Protein 5OPF (pdb70)

Secondary structure (DSSP, 8-state):
-EEEEETBPHHHHHHHHHGGGTT-TTHHHH-HHHHHHHHH-THHHHTTT--EEE--TT-HHHHS-TT-TTTTTTHHHHTTGGGG--S-PPPEE--SEEEEEEEESS---EEEEEEEEEPTT--TTTS---GGGEEEEEEE--B-GGGSEEETTEEEEEEEEE-TT--SEEEEEEEEEESSSSEEEEEEEEEE--

CATH classification: 2.70.50.50

Radius of gyration: 15.49 Å; Cα contacts (8 Å, |Δi|>4): 445; chains: 1; bounding box: 42×34×37 Å

B-factor: mean 11.51, std 6.38, range [4.63, 43.18]

Foldseek 3Di:
DWAFPVLHFLLQVLCVPCVVPVPPPCCCPPFVLSVVLCVVAVCVNVVVVAQKDADCVPVQPVQAAFLRQASSNCPPVNRNVSSSDAADGDAAEDAQWGKTKIWDLPQQWFQKKWKWKFDPPDDSNPDGGGPVRIDTFWMDHGGGSVRFDDDVRTGMDIIIGGHPPDAFKIKMWMWTQGRNHRMIHITIRIYGND

Solvent-accessible surface area: 8356 Å² total; per-residue (Å²): 65,0,0,0,23,82,2,16,1,18,1,26,14,0,81,105,102,21,13,89,60,60,133,52,107,37,0,44,119,106,0,61,24,0,62,48,0,6,117,71,41,49,60,1,0,105,53,18,31,5,2,34,66,98,55,15,87,40,91,9,116,55,30,0,68,65,21,23,1,4,0,0,12,128,9,69,128,18,72,0,59,13,2,30,50,64,10,54,4,90,44,57,120,23,95,49,102,17,142,0,58,0,30,0,72,47,56,32,2,0,55,35,0,62,0,35,0,0,92,103,71,28,64,3,82,90,39,55,14,106,31,80,27,15,74,81,21,11,95,30,42,104,19,70,25,96,124,14,85,217,60,129,116,14,20,5,29,70,0,84,6,70,0,81,62,14,82,24,62,1,0,0,0,0,1,0,12,0,50,85,92,52,6,0,0,0,1,3,0,5,0,47,15,90

Structure (mmCIF, N/CA/C/O backbone):
data_5OPF
#
_entry.id   5OPF
#
_cell.length_a   43.859
_cell.length_b   55.088
_cell.length_c   75.106
_cell.angle_alpha   90.00
_cell.angle_beta   90.00
_cell.angle_gamma   90.00
#
_symmetry.space_group_name_H-M   'P 21 21 21'
#
loop_
_entity.id
_entity.type
_entity.pdbx_description
1 polymer 'Chitin-binding domain 3 protein'
2 non-polymer 'COPPER (II) ION'
3 water water
#
loop_
_atom_site.group_PDB
_atom_site.id
_atom_site.type_symbol
_atom_site.label_atom_id
_atom_site.label_alt_id
_atom_site.label_comp_id
_atom_site.label_asym_id
_atom_site.label_entity_id
_atom_site.label_seq_id
_atom_site.pdbx_PDB_ins_code
_atom_site.Cartn_x
_atom_site.Cartn_y
_atom_site.Cartn_z
_atom_site.occupancy
_atom_site.B_iso_or_equiv
_atom_site.auth_seq_id
_atom_site.auth_comp_id
_atom_site.auth_asym_id
_atom_site.auth_atom_id
_atom_site.pdbx_PDB_model_num
ATOM 1 N N . HIS A 1 1 ? 11.310 28.157 4.686 1.00 8.43 37 HIS A N 1
ATOM 2 C CA . HIS A 1 1 ? 12.569 28.048 5.423 1.00 6.97 37 HIS A CA 1
ATOM 3 C C . HIS A 1 1 ? 12.587 29.028 6.576 1.00 7.26 37 HIS A C 1
ATOM 4 O O . HIS A 1 1 ? 12.457 30.235 6.370 1.00 9.88 37 HIS A O 1
ATOM 19 N N . GLY A 1 2 ? 12.721 28.518 7.789 1.00 6.85 38 GLY A N 1
ATOM 20 C CA . GLY A 1 2 ? 12.680 29.361 8.965 1.00 7.50 38 GLY A CA 1
ATOM 21 C C . GLY A 1 2 ? 12.692 28.507 10.215 1.00 6.10 38 GLY A C 1
ATOM 22 O O . GLY A 1 2 ? 12.959 27.300 10.157 1.00 7.20 38 GLY A O 1
ATOM 26 N N . SER A 1 3 ? 12.412 29.144 11.349 1.00 6.17 39 SER A N 1
ATOM 27 C CA . SER A 1 3 ? 12.464 28.428 12.615 1.00 6.84 39 SER A CA 1
ATOM 28 C C . SER A 1 3 ? 11.756 29.248 13.679 1.00 5.56 39 SER A C 1
ATOM 29 O O . SER A 1 3 ? 11.386 30.406 13.468 1.00 6.24 39 SER A O 1
ATOM 36 N N . VAL A 1 4 ? 11.596 28.630 14.850 1.00 5.63 40 VAL A N 1
ATOM 37 C CA . VAL A 1 4 ? 11.264 29.387 16.055 1.00 5.37 40 VAL A CA 1
ATOM 38 C C . VAL A 1 4 ? 12.524 30.105 16.511 1.00 5.49 40 VAL A C 1
ATOM 39 O O . VAL A 1 4 ? 13.556 29.473 16.769 1.00 6.68 40 VAL A O 1
ATOM 52 N N . VAL A 1 5 ? 12.446 31.434 16.589 1.00 5.69 41 VAL A N 1
ATOM 53 C CA . VAL A 1 5 ? 13.600 32.250 16.964 1.00 5.88 41 VAL A CA 1
ATOM 54 C C . VAL A 1 5 ? 13.508 32.777 18.392 1.00 6.05 41 VAL A C 1
ATOM 55 O O . VAL A 1 5 ? 14.522 33.247 18.935 1.00 7.21 41 VAL A O 1
ATOM 68 N N . ASP A 1 6 ? 12.343 32.699 19.024 1.00 5.84 42 ASP A N 1
ATOM 69 C CA . ASP A 1 6 ? 12.176 33.146 20.406 1.00 6.05 42 ASP A CA 1
ATOM 70 C C . ASP A 1 6 ? 10.949 32.410 20.936 1.00 6.28 42 ASP A C 1
ATOM 71 O O . ASP A 1 6 ? 9.828 32.715 20.518 1.00 7.78 42 ASP A O 1
ATOM 80 N N . PRO A 1 7 ? 11.122 31.412 21.819 1.00 5.66 43 PRO A N 1
ATOM 81 C CA . PRO A 1 7 ? 12.367 30.924 22.417 1.00 5.61 43 PRO A CA 1
ATOM 82 C C . PRO A 1 7 ? 13.139 30.119 21.379 1.00 5.46 43 PRO A C 1
ATOM 83 O O . PRO A 1 7 ? 12.583 29.190 20.781 1.00 5.78 43 PRO A O 1
ATOM 94 N N . ALA A 1 8 ? 14.396 30.490 21.137 1.00 5.55 44 ALA A N 1
ATOM 95 C CA . ALA A 1 8 ? 15.170 29.904 20.047 1.00 5.50 44 ALA A CA 1
ATOM 96 C C . ALA A 1 8 ? 15.130 28.379 20.085 1.00 5.31 44 ALA A C 1
ATOM 97 O O . ALA A 1 8 ? 15.323 27.754 21.138 1.00 5.26 44 ALA A O 1
ATOM 104 N N . SER A 1 9 ? 14.940 27.775 18.911 1.00 5.25 45 SER A N 1
ATOM 105 C CA . SER A 1 9 ? 15.016 26.326 18.770 1.00 5.24 45 SER A CA 1
ATOM 106 C C . SER A 1 9 ? 16.451 25.842 19.010 1.00 5.20 45 SER A C 1
ATOM 107 O O . SER A 1 9 ? 17.403 26.632 19.054 1.00 5.52 45 SER A O 1
ATOM 114 N N . ARG A 1 10 ? 16.625 24.526 19.160 1.00 5.17 46 ARG A N 1
ATOM 115 C CA . ARG A 1 10 ? 17.960 24.008 19.476 1.00 5.24 46 ARG A CA 1
ATOM 116 C C . ARG A 1 10 ? 18.978 24.402 18.408 1.00 5.87 46 ARG A C 1
ATOM 117 O O . ARG A 1 10 ? 20.087 24.852 18.730 1.00 6.21 46 ARG A O 1
ATOM 138 N N . SER A 1 11 ? 18.626 24.221 17.132 1.00 6.13 47 SER A N 1
ATOM 139 C CA A SER A 1 11 ? 19.575 24.572 16.086 0.47 6.19 47 SER A CA 1
ATOM 140 C CA B SER A 1 11 ? 19.525 24.576 16.038 0.40 6.08 47 SER A CA 1
ATOM 141 C CA C SER A 1 11 ? 19.517 24.582 16.029 0.13 6.66 47 SER A CA 1
ATOM 142 C C . SER A 1 11 ? 19.764 26.082 15.993 1.00 6.24 47 SER A C 1
ATOM 143 O O . SER A 1 11 ? 20.900 26.541 15.833 1.00 6.30 47 SER A O 1
ATOM 161 N N . TYR A 1 12 ? 18.689 26.869 16.099 1.00 5.66 48 TYR A N 1
ATOM 162 C CA . TYR A 1 12 ? 18.835 28.319 16.007 1.00 5.83 48 TYR A CA 1
ATOM 163 C C . TYR A 1 12 ? 19.662 28.864 17.163 1.00 5.89 48 TYR A C 1
ATOM 164 O O . TYR A 1 12 ? 20.495 29.763 16.972 1.00 6.32 48 TYR A O 1
ATOM 181 N N . SER A 1 13 ? 19.451 28.323 18.365 1.00 5.71 49 SER A N 1
ATOM 182 C CA . SER A 1 13 ? 20.197 28.746 19.546 1.00 5.78 49 SER A CA 1
ATOM 183 C C . SER A 1 13 ? 21.683 28.432 19.400 1.00 5.93 49 SER A C 1
ATOM 184 O O . SER A 1 13 ? 22.534 29.282 19.677 1.00 6.14 49 SER A O 1
ATOM 191 N N . CYS A 1 14 ? 22.024 27.211 18.974 1.00 5.86 50 CYS A N 1
ATOM 192 C CA . CYS A 1 14 ? 23.437 26.878 18.784 1.00 6.04 50 CYS A CA 1
ATOM 193 C C . CYS A 1 14 ? 24.060 27.735 17.684 1.00 6.33 50 CYS A C 1
ATOM 194 O O . CYS A 1 14 ? 25.231 28.122 17.784 1.00 7.02 50 CYS A O 1
ATOM 201 N N . TRP A 1 15 ? 23.292 28.048 16.632 1.00 6.36 51 TRP A N 1
ATOM 202 C CA . TRP A 1 15 ? 23.795 28.892 15.550 1.00 6.69 51 TRP A CA 1
ATOM 203 C C . TRP A 1 15 ? 23.983 30.330 16.013 1.00 6.88 51 TRP A C 1
ATOM 204 O O . TRP A 1 15 ? 25.030 30.944 15.775 1.00 7.22 51 TRP A O 1
ATOM 225 N N . GLN A 1 16 ? 22.976 30.891 16.675 1.00 6.81 52 GLN A N 1
ATOM 226 C CA . GLN A 1 16 ? 23.059 32.277 17.112 1.00 7.21 52 GLN A CA 1
ATOM 227 C C . GLN A 1 16 ? 24.201 32.466 18.102 1.00 7.45 52 GLN A C 1
ATOM 228 O O . GLN A 1 16 ? 24.977 33.426 18.007 1.00 7.75 52 GLN A O 1
ATOM 242 N N . ARG A 1 17 ? 24.314 31.562 19.080 1.00 6.85 53 ARG A N 1
ATOM 243 C CA . ARG A 1 17 ? 25.262 31.797 20.161 1.00 6.98 53 ARG A CA 1
ATOM 244 C C . ARG A 1 17 ? 26.689 31.411 19.803 1.00 7.19 53 ARG A C 1
ATOM 245 O O . ARG A 1 17 ? 27.624 32.027 20.317 1.00 7.46 53 ARG A O 1
ATOM 266 N N . TRP A 1 18 ? 26.886 30.420 18.938 1.00 7.11 54 TRP A N 1
ATOM 267 C CA . TRP A 1 18 ? 28.219 29.918 18.625 1.00 7.33 54 TRP A CA 1
ATOM 268 C C . TRP A 1 18 ? 28.620 30.034 17.161 1.00 7.62 54 TRP A C 1
ATOM 269 O O . TRP A 1 18 ? 29.777 29.736 16.841 1.00 7.89 54 TRP A O 1
ATOM 290 N N . GLY A 1 19 ? 27.729 30.454 16.259 1.00 7.63 55 GLY A N 1
ATOM 291 C CA . GLY A 1 19 ? 28.089 30.469 14.850 1.00 8.34 55 GLY A CA 1
ATOM 292 C C . GLY A 1 19 ? 29.329 31.296 14.563 1.00 9.88 55 GLY A C 1
ATOM 293 O O . GLY A 1 19 ? 30.154 30.921 13.722 1.00 12.23 55 GLY A O 1
ATOM 297 N N . GLY A 1 20 ? 29.479 32.432 15.249 1.00 8.71 56 GLY A N 1
ATOM 298 C CA . GLY A 1 20 ? 30.645 33.278 15.064 1.00 9.60 56 GLY A CA 1
ATOM 299 C C . GLY A 1 20 ? 31.928 32.705 15.631 1.00 10.73 56 GLY A C 1
ATOM 300 O O . GLY A 1 20 ? 33.016 33.170 15.261 1.00 11.49 56 GLY A O 1
ATOM 304 N N . ASP A 1 21 ? 31.827 31.729 16.530 1.00 10.57 57 ASP A N 1
ATOM 305 C CA . ASP A 1 21 ? 32.985 31.108 17.180 1.00 10.07 57 ASP A CA 1
ATOM 306 C C . ASP A 1 21 ? 32.779 29.597 17.311 1.00 8.69 57 ASP A C 1
ATOM 307 O O . ASP A 1 21 ? 33.012 29.001 18.364 1.00 9.80 57 ASP A O 1
ATOM 316 N N . PHE A 1 22 ? 32.413 28.948 16.195 1.00 9.69 58 PHE A N 1
ATOM 317 C CA . PHE A 1 22 ? 31.894 27.584 16.251 1.00 9.14 58 PHE A CA 1
ATOM 318 C C . PHE A 1 22 ? 32.957 26.527 16.494 1.00 11.26 58 PHE A C 1
ATOM 319 O O . PHE A 1 22 ? 32.591 25.372 16.743 1.00 12.93 58 PHE A O 1
ATOM 336 N N . GLN A 1 23 ? 34.235 26.883 16.424 1.00 11.69 59 GLN A N 1
ATOM 337 C CA . GLN A 1 23 ? 35.314 25.958 16.732 1.00 13.37 59 GLN A CA 1
ATOM 338 C C . GLN A 1 23 ? 35.999 26.290 18.056 1.00 11.06 59 GLN A C 1
ATOM 339 O O . GLN A 1 23 ? 37.079 25.764 18.346 1.00 13.65 59 GLN A O 1
ATOM 353 N N . ASN A 1 24 ? 35.367 27.122 18.883 1.00 11.69 60 ASN A N 1
ATOM 354 C CA . ASN A 1 24 ? 35.939 27.497 20.178 1.00 10.63 60 ASN A CA 1
ATOM 355 C C . ASN A 1 24 ? 36.003 26.278 21.091 1.00 10.48 60 ASN A C 1
ATOM 356 O O . ASN A 1 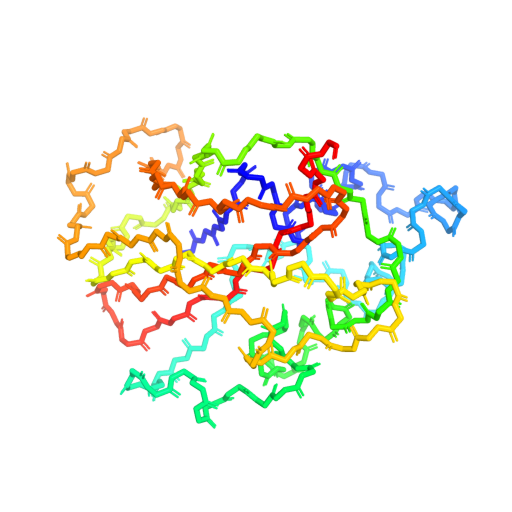24 ? 34.951 25.727 21.441 1.00 11.06 60 ASN A O 1
ATOM 367 N N . PRO A 1 25 ? 37.188 25.824 21.505 1.00 11.23 61 PRO A N 1
ATOM 368 C CA . PRO A 1 25 ? 37.249 24.627 22.358 1.00 12.45 61 PRO A CA 1
ATOM 369 C C . PRO A 1 25 ? 36.544 24.794 23.690 1.00 12.33 61 PRO A C 1
ATOM 370 O O . PRO A 1 25 ? 36.143 23.791 24.293 1.00 14.65 61 PRO A O 1
ATOM 381 N N . ALA A 1 26 ? 36.378 26.031 24.163 1.00 11.15 62 ALA A N 1
ATOM 382 C CA . ALA A 1 26 ? 35.645 26.278 25.402 1.00 13.14 62 ALA A CA 1
ATOM 383 C C . ALA A 1 26 ? 34.218 25.750 25.346 1.00 11.20 62 ALA A C 1
ATOM 384 O O . ALA A 1 26 ? 33.620 25.479 26.397 1.00 11.61 62 ALA A O 1
ATOM 391 N N . MET A 1 27 ? 33.654 25.600 24.143 1.00 9.43 63 MET A N 1
ATOM 392 C CA . MET A 1 27 ? 32.279 25.139 24.018 1.00 8.63 63 MET A CA 1
ATOM 393 C C . MET A 1 27 ? 32.089 23.770 24.656 1.00 8.70 63 MET A C 1
ATOM 394 O O . MET A 1 27 ? 31.001 23.468 25.156 1.00 8.25 63 MET A O 1
ATOM 408 N N . ALA A 1 28 ? 33.116 22.920 24.627 1.00 9.82 64 ALA A N 1
ATOM 409 C CA . ALA A 1 28 ? 32.965 21.568 25.154 1.00 9.96 64 ALA A CA 1
ATOM 410 C C . ALA A 1 28 ? 32.548 21.584 26.616 1.00 10.67 64 ALA A C 1
ATOM 411 O O . ALA A 1 28 ? 31.804 20.702 27.058 1.00 13.46 64 ALA A O 1
ATOM 418 N N . THR A 1 29 ? 33.023 22.564 27.387 1.00 10.46 65 THR A N 1
ATOM 419 C CA A THR A 1 29 ? 32.688 22.744 28.797 0.44 11.63 65 THR A CA 1
ATOM 420 C CA B THR A 1 29 ? 32.596 22.659 28.774 0.56 11.31 65 THR A CA 1
ATOM 421 C C . THR A 1 29 ? 31.486 23.668 28.994 1.00 10.99 65 THR A C 1
ATOM 422 O O . THR A 1 29 ? 30.623 23.412 29.836 1.00 11.95 65 THR A O 1
ATOM 441 N N . GLN A 1 30 ? 31.450 24.774 28.249 1.00 8.88 66 GLN A N 1
ATOM 442 C CA . GLN A 1 30 ? 30.433 25.792 28.469 1.00 9.20 66 GLN A CA 1
ATOM 443 C C . GLN A 1 30 ? 29.067 25.384 27.927 1.00 9.04 66 GLN A C 1
ATOM 444 O O . GLN A 1 30 ? 28.041 25.801 28.478 1.00 10.28 66 GLN A O 1
ATOM 458 N N . ASP A 1 31 ? 29.015 24.576 26.867 1.00 7.99 67 ASP A N 1
ATOM 459 C CA . ASP A 1 31 ? 27.748 24.212 26.227 1.00 7.09 67 ASP A CA 1
ATOM 460 C C . ASP A 1 31 ? 27.935 22.853 25.568 1.00 7.17 67 ASP A C 1
ATOM 461 O O . ASP A 1 31 ? 28.060 22.742 24.346 1.00 7.10 67 ASP A O 1
ATOM 470 N N . PRO A 1 32 ? 27.995 21.785 26.377 1.00 7.41 68 PRO A N 1
ATOM 471 C CA A PRO A 1 32 ? 28.267 20.448 25.822 0.55 7.73 68 PRO A CA 1
ATOM 472 C CA B PRO A 1 32 ? 28.276 20.454 25.812 0.45 7.84 68 PRO A CA 1
ATOM 473 C C . PRO A 1 32 ? 27.272 20.005 24.767 1.00 7.27 68 PRO A C 1
ATOM 474 O O . PRO A 1 32 ? 27.650 19.273 23.843 1.00 8.09 68 PRO A O 1
ATOM 495 N N . MET A 1 33 ? 26.007 20.411 24.877 1.00 6.99 69 MET A N 1
ATOM 496 C CA . MET A 1 33 ? 25.034 19.993 23.874 1.00 7.10 69 MET A CA 1
ATOM 497 C C . MET A 1 33 ? 25.283 20.669 22.531 1.00 6.46 69 MET A C 1
ATOM 498 O O . MET A 1 33 ? 25.189 20.017 21.486 1.00 6.93 69 MET A O 1
ATOM 512 N N . CYS A 1 34 ? 25.589 21.969 22.515 1.00 6.28 70 CYS A N 1
ATOM 513 C CA . CYS A 1 34 ? 25.963 22.572 21.234 1.00 6.51 70 CYS A CA 1
ATOM 514 C C . CYS A 1 34 ? 27.286 22.007 20.713 1.00 6.76 70 CYS A C 1
ATOM 515 O O . CYS A 1 34 ? 27.454 21.841 19.498 1.00 7.43 70 CYS A O 1
ATOM 522 N N . TRP A 1 35 ? 28.232 21.696 21.602 1.00 7.18 71 TRP A N 1
ATOM 523 C CA . TRP A 1 35 ? 29.496 21.119 21.151 1.00 8.15 71 TRP A CA 1
ATOM 524 C C . TRP A 1 35 ? 29.278 19.792 20.431 1.00 7.93 71 TRP A C 1
ATOM 525 O O . TRP A 1 35 ? 29.795 19.585 19.327 1.00 8.52 71 TRP A O 1
ATOM 546 N N . GLN A 1 36 ? 28.514 18.869 21.033 1.00 7.73 72 GLN A N 1
ATOM 547 C CA . GLN A 1 36 ? 28.315 17.587 20.362 1.00 8.81 72 GLN A CA 1
ATOM 548 C C . GLN A 1 36 ? 27.558 17.764 19.051 1.00 7.64 72 GLN A C 1
ATOM 549 O O . GLN A 1 36 ? 27.790 17.021 18.088 1.00 9.39 72 GLN A O 1
ATOM 563 N N . ALA A 1 37 ? 26.680 18.760 18.976 1.00 7.08 73 ALA A N 1
ATOM 564 C CA . ALA A 1 37 ? 25.968 19.020 17.731 1.00 7.68 73 ALA A CA 1
ATOM 565 C C . ALA A 1 37 ? 26.912 19.562 16.661 1.00 7.41 73 ALA A C 1
ATOM 566 O O . ALA A 1 37 ? 26.937 19.060 15.535 1.00 8.50 73 ALA A O 1
ATOM 573 N N . TRP A 1 38 ? 27.700 20.591 16.988 1.00 8.00 74 TRP A N 1
ATOM 574 C CA . TRP A 1 38 ? 28.623 21.153 16.005 1.00 8.79 74 TRP A CA 1
ATOM 575 C C . TRP A 1 38 ? 29.636 20.117 15.547 1.00 10.22 74 TRP A C 1
ATOM 576 O O . TRP A 1 38 ? 30.022 20.089 14.369 1.00 11.65 74 TRP A O 1
ATOM 597 N N . GLN A 1 39 ? 30.091 19.261 16.461 1.00 10.09 75 GLN A N 1
ATOM 598 C CA . GLN A 1 39 ? 31.073 18.246 16.089 1.00 11.38 75 GLN A CA 1
ATOM 599 C C . GLN A 1 39 ? 30.465 17.183 15.177 1.00 11.49 75 GLN A C 1
ATOM 600 O O . GLN A 1 39 ? 31.140 16.681 14.269 1.00 14.57 75 GLN A O 1
ATOM 614 N N . ALA A 1 40 ? 29.195 1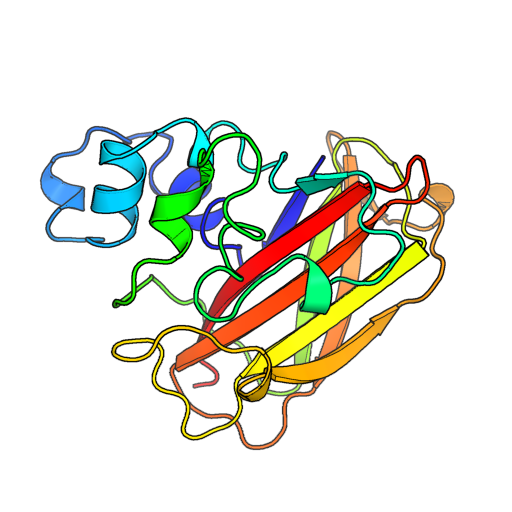6.833 15.389 1.00 10.93 76 ALA A N 1
ATOM 615 C CA . ALA A 1 40 ? 28.570 15.759 14.616 1.00 11.17 76 ALA A CA 1
ATOM 616 C C . ALA A 1 40 ? 28.233 16.207 13.198 1.00 10.14 76 ALA A C 1
ATOM 617 O O . ALA A 1 40 ? 28.472 15.470 12.233 1.00 12.32 76 ALA A O 1
ATOM 624 N N . ASP A 1 41 ? 27.655 17.397 13.052 1.00 10.13 77 ASP A N 1
ATOM 625 C CA . ASP A 1 41 ? 27.310 17.891 11.727 1.00 10.03 77 ASP A CA 1
ATOM 626 C C . ASP A 1 41 ? 27.037 19.388 11.816 1.00 8.77 77 ASP A C 1
ATOM 627 O O . ASP A 1 41 ? 25.944 19.807 12.240 1.00 8.78 77 ASP A O 1
ATOM 636 N N . PRO A 1 42 ? 28.007 20.228 11.441 1.00 9.22 78 PRO A N 1
ATOM 637 C CA A PRO A 1 42 ? 27.787 21.679 11.525 0.52 8.37 78 PRO A CA 1
ATOM 638 C CA B PRO A 1 42 ? 27.787 21.678 11.525 0.48 8.41 78 PRO A CA 1
ATOM 639 C C . PRO A 1 42 ? 26.611 22.160 10.699 1.00 8.22 78 PRO A C 1
ATOM 640 O O . PRO A 1 42 ? 26.046 23.215 11.010 1.00 8.31 78 PRO A O 1
ATOM 660 N N . ASN A 1 43 ? 26.214 21.424 9.660 1.00 9.12 79 ASN A N 1
ATOM 661 C CA . ASN A 1 43 ? 25.102 21.875 8.833 1.00 9.17 79 ASN A CA 1
ATOM 662 C C . ASN A 1 43 ? 23.769 21.867 9.563 1.00 9.32 79 ASN A C 1
ATOM 663 O O . ASN A 1 43 ? 22.828 22.527 9.100 1.00 9.74 79 ASN A O 1
ATOM 674 N N . ALA A 1 44 ? 23.648 21.163 10.694 1.00 8.71 80 ALA A N 1
ATOM 675 C CA . ALA A 1 44 ? 22.429 21.278 11.491 1.00 8.23 80 ALA A CA 1
ATOM 676 C C . ALA A 1 44 ? 22.222 22.711 11.948 1.00 8.05 80 ALA A C 1
ATOM 677 O O . ALA A 1 44 ? 21.081 23.134 12.180 1.00 9.83 80 ALA A O 1
ATOM 684 N N . MET A 1 45 ? 23.313 23.465 12.102 1.00 7.72 81 MET A N 1
ATOM 685 C CA . MET A 1 45 ? 23.273 24.864 12.499 1.00 6.96 81 MET A CA 1
ATOM 686 C C . MET A 1 45 ? 23.334 25.802 11.298 1.00 6.61 81 MET A C 1
ATOM 687 O O . MET A 1 45 ? 22.550 26.752 11.224 1.00 7.19 81 MET A O 1
ATOM 701 N N . TRP A 1 46 ? 24.246 25.575 10.351 1.00 7.44 82 TRP A N 1
ATOM 702 C CA . TRP A 1 46 ? 24.278 26.467 9.195 1.00 8.06 82 TRP A CA 1
ATOM 703 C C . TRP A 1 46 ? 22.941 26.451 8.472 1.00 7.68 82 TRP A C 1
ATOM 704 O O . TRP A 1 46 ? 22.484 27.489 7.979 1.00 9.68 82 TRP A O 1
ATOM 725 N N . ASN A 1 47 ? 22.306 25.278 8.399 1.00 7.22 83 ASN A N 1
ATOM 726 C CA . ASN A 1 47 ? 20.983 25.101 7.798 1.00 7.33 83 ASN A CA 1
ATOM 727 C C . ASN A 1 47 ? 19.896 25.047 8.860 1.00 7.17 83 ASN A C 1
ATOM 728 O O . ASN A 1 47 ? 18.961 24.236 8.792 1.00 7.32 83 ASN A O 1
ATOM 739 N N . TRP A 1 48 ? 19.991 25.937 9.848 1.00 7.09 84 TRP A N 1
ATOM 740 C CA . TRP A 1 48 ? 18.974 26.044 10.889 1.00 6.66 84 TRP A CA 1
ATOM 741 C C . TRP A 1 48 ? 17.582 26.275 10.317 1.00 6.53 84 TRP A C 1
ATOM 742 O O . TRP A 1 48 ? 16.590 25.950 10.985 1.00 7.25 84 TRP A O 1
ATOM 763 N N . ASN A 1 49 ? 17.483 26.816 9.110 1.00 6.70 85 ASN A N 1
ATOM 764 C CA . ASN A 1 49 ? 16.209 27.166 8.491 1.00 6.86 85 ASN A CA 1
ATOM 765 C C . ASN A 1 49 ? 15.554 26.007 7.753 1.00 6.37 85 ASN A C 1
ATOM 766 O O . ASN A 1 49 ? 14.468 26.198 7.183 1.00 6.65 85 ASN A O 1
ATOM 777 N N . GLY A 1 50 ? 16.156 24.820 7.761 1.00 6.15 86 GLY A N 1
ATOM 778 C CA . GLY A 1 50 ? 15.735 23.746 6.878 1.00 6.91 86 GLY A CA 1
ATOM 779 C C . GLY A 1 50 ? 15.339 22.446 7.551 1.00 5.82 86 GLY A C 1
ATOM 780 O O . GLY A 1 50 ? 15.472 21.375 6.955 1.00 6.75 86 GLY A O 1
ATOM 784 N N . LEU A 1 51 ? 14.823 22.525 8.779 1.00 5.88 87 LEU A N 1
ATOM 785 C CA . LEU A 1 51 ? 14.497 21.319 9.554 1.00 5.74 87 LEU A CA 1
ATOM 786 C C . LEU A 1 51 ? 13.073 20.859 9.220 1.00 5.89 87 LEU A C 1
ATOM 787 O O . LEU A 1 51 ? 12.122 20.990 10.007 1.00 6.56 87 LEU A O 1
ATOM 803 N N . PHE A 1 52 ? 12.949 20.281 8.017 1.00 6.01 88 PHE A N 1
ATOM 804 C CA . PHE A 1 52 ? 11.659 19.872 7.488 1.00 5.97 88 PHE A CA 1
ATOM 805 C C . PHE A 1 52 ? 11.674 18.445 6.963 1.00 6.28 88 PHE A C 1
ATOM 806 O O . PHE A 1 52 ? 12.717 17.890 6.591 1.00 7.16 88 PHE A O 1
ATOM 823 N N . ARG A 1 53 ? 10.458 17.890 6.908 1.00 6.84 89 ARG A N 1
ATOM 824 C CA . ARG A 1 53 ? 10.111 16.721 6.118 1.00 7.44 89 ARG A CA 1
ATOM 825 C C . ARG A 1 53 ? 9.169 17.164 5.005 1.00 6.65 89 ARG A C 1
ATOM 826 O O . ARG A 1 53 ? 8.614 18.272 5.040 1.00 7.17 89 ARG A O 1
ATOM 847 N N . GLU A 1 54 ? 9.005 16.296 4.002 1.00 8.14 90 GLU A N 1
ATOM 848 C CA . GLU A 1 54 ? 8.014 16.503 2.954 1.00 8.45 90 GLU A CA 1
ATOM 849 C C . GLU A 1 54 ? 7.171 15.248 2.812 1.00 9.55 90 GLU A C 1
ATOM 850 O O . GLU A 1 54 ? 7.642 14.136 3.060 1.00 11.07 90 GLU A O 1
ATOM 862 N N . GLY A 1 55 ? 5.906 15.437 2.452 1.00 8.31 91 GLY A N 1
ATOM 863 C CA . GLY A 1 55 ? 5.006 14.323 2.203 1.00 9.93 91 GLY A CA 1
ATOM 864 C C . GLY A 1 55 ? 4.411 13.665 3.429 1.00 9.34 91 GLY A C 1
ATOM 865 O O . GLY A 1 55 ? 3.876 12.559 3.321 1.00 11.00 91 GLY A O 1
ATOM 869 N N . VAL A 1 56 ? 4.475 14.307 4.597 1.00 8.28 92 VAL A N 1
ATOM 870 C CA . VAL A 1 56 ? 3.938 13.706 5.816 1.00 8.51 92 VAL A CA 1
ATOM 871 C C . VAL A 1 56 ? 2.419 13.584 5.787 1.00 8.20 92 VAL A C 1
ATOM 872 O O . VAL A 1 56 ? 1.846 12.754 6.508 1.00 9.43 92 VAL A O 1
ATOM 885 N N . ALA A 1 57 ? 1.744 14.388 4.974 1.00 8.53 93 ALA A N 1
ATOM 886 C CA . ALA A 1 57 ? 0.293 14.284 4.800 1.00 10.52 93 ALA A CA 1
ATOM 887 C C . ALA A 1 57 ? -0.441 14.390 6.134 1.00 9.64 93 ALA A C 1
ATOM 888 O O . ALA A 1 57 ? -1.446 13.713 6.360 1.00 11.53 93 ALA A O 1
ATOM 895 N N . GLY A 1 58 ? 0.066 15.251 7.015 1.00 9.27 94 GLY A N 1
ATOM 896 C CA . GLY A 1 58 ? -0.562 15.531 8.284 1.00 10.13 94 GLY A CA 1
ATOM 897 C C . GLY A 1 58 ? -0.303 14.512 9.369 1.00 9.53 94 GLY A C 1
ATOM 898 O O . GLY A 1 58 ? -0.646 14.765 10.534 1.00 11.67 94 GLY A O 1
ATOM 902 N N . ASN A 1 59 ? 0.296 13.368 9.049 1.00 9.32 95 ASN A N 1
ATOM 903 C CA . ASN A 1 59 ? 0.510 12.317 10.042 1.00 10.11 95 ASN A CA 1
ATOM 904 C C . ASN A 1 59 ? 1.874 12.486 10.719 1.00 9.50 95 ASN A C 1
ATOM 905 O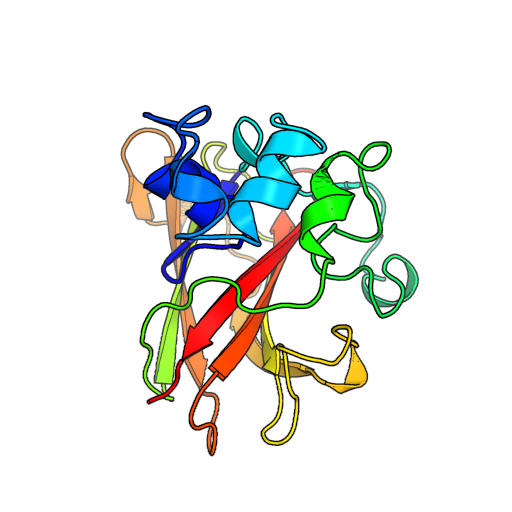 O . ASN A 1 59 ? 2.795 11.674 10.580 1.00 9.67 95 ASN A O 1
ATOM 916 N N . HIS A 1 60 ? 1.982 13.561 11.503 1.00 8.46 96 HIS A N 1
ATOM 917 C CA . HIS A 1 60 ? 3.264 13.893 12.118 1.00 8.20 96 HIS A CA 1
ATOM 918 C C . HIS A 1 60 ? 3.712 12.804 13.082 1.00 8.26 96 HIS A C 1
ATOM 919 O O . HIS A 1 60 ? 4.879 12.394 13.069 1.00 8.94 96 HIS A O 1
ATOM 933 N N . GLN A 1 61 ? 2.807 12.315 13.923 1.00 8.46 97 GLN A N 1
ATOM 934 C CA . GLN A 1 61 ? 3.215 11.303 14.890 1.00 8.82 97 GLN A CA 1
ATOM 935 C C . GLN A 1 61 ? 3.585 9.997 14.205 1.00 9.33 97 GLN A C 1
ATOM 936 O O . GLN A 1 61 ? 4.457 9.268 14.693 1.00 12.28 97 GLN A O 1
ATOM 950 N N . GLY A 1 62 ? 2.954 9.689 13.073 1.00 9.91 98 GLY A N 1
ATOM 951 C CA . GLY A 1 62 ? 3.325 8.484 12.353 1.00 11.55 98 GLY A CA 1
ATOM 952 C C . GLY A 1 62 ? 4.714 8.578 11.753 1.00 12.21 98 GLY A C 1
ATOM 953 O O . GLY A 1 62 ? 5.437 7.574 11.675 1.00 17.35 98 GLY A O 1
ATOM 957 N N . ALA A 1 63 ? 5.112 9.770 11.332 1.00 9.57 99 ALA A N 1
ATOM 958 C CA . ALA A 1 63 ? 6.397 9.967 10.676 1.00 9.88 99 ALA A CA 1
ATOM 959 C C . ALA A 1 63 ? 7.555 10.161 11.645 1.00 11.58 99 ALA A C 1
ATOM 960 O O . ALA A 1 63 ? 8.716 10.064 11.223 1.00 12.89 99 ALA A O 1
ATOM 967 N N . ILE A 1 64 ? 7.281 10.435 12.916 1.00 8.23 100 ILE A N 1
ATOM 968 C CA . ILE A 1 64 ? 8.317 10.880 13.846 1.00 9.81 100 ILE A CA 1
ATOM 969 C C . ILE A 1 64 ? 8.293 10.017 15.100 1.00 7.17 100 ILE A C 1
ATOM 970 O O . ILE A 1 64 ? 7.493 10.275 16.014 1.00 7.87 100 ILE A O 1
ATOM 986 N N . PRO A 1 65 ? 9.124 8.986 15.186 1.00 8.22 101 PRO A N 1
ATOM 987 C CA . PRO A 1 65 ? 9.121 8.142 16.387 1.00 8.18 101 PRO A CA 1
ATOM 988 C C . PRO A 1 65 ? 9.556 8.899 17.631 1.00 6.67 101 PRO A C 1
ATOM 989 O O . PRO A 1 65 ? 10.325 9.859 17.573 1.00 6.89 101 PRO A O 1
ATOM 1000 N N . ASP A 1 66 ? 9.089 8.411 18.779 1.00 7.30 102 ASP A N 1
ATOM 1001 C CA . ASP A 1 66 ? 9.559 8.926 20.054 1.00 6.60 102 ASP A CA 1
ATOM 1002 C C . ASP A 1 66 ? 11.083 8.890 20.089 1.00 7.16 102 ASP A C 1
ATOM 1003 O O . ASP A 1 66 ? 11.714 7.945 19.607 1.00 7.94 102 ASP A O 1
ATOM 1012 N N . GLY A 1 67 ? 11.671 9.921 20.688 1.00 6.53 103 GLY A N 1
ATOM 1013 C CA . GLY A 1 67 ? 13.111 10.063 20.748 1.00 7.21 103 GLY A CA 1
ATOM 1014 C C . GLY A 1 67 ? 13.739 10.681 19.518 1.00 6.10 103 GLY A C 1
ATOM 1015 O O . GLY A 1 67 ? 14.961 10.896 19.508 1.00 6.54 103 GLY A O 1
ATOM 1019 N N . GLN A 1 68 ? 12.945 10.962 18.483 1.00 6.03 104 GLN A N 1
ATOM 1020 C CA . GLN A 1 68 ? 13.409 11.584 17.248 1.00 5.96 104 GLN A CA 1
ATOM 1021 C C . GLN A 1 68 ? 12.636 12.862 16.946 1.00 5.71 104 GLN A C 1
ATOM 1022 O O . GLN A 1 68 ? 12.682 13.362 15.821 1.00 6.29 104 GLN A O 1
ATOM 1036 N N . LEU A 1 69 ? 11.928 13.418 17.930 1.00 6.15 105 LEU A N 1
ATOM 1037 C CA . LEU A 1 69 ? 11.127 14.614 17.658 1.00 5.49 105 LEU A CA 1
ATOM 1038 C C . LEU A 1 69 ? 12.001 15.791 17.233 1.00 5.23 105 LEU A C 1
ATOM 1039 O O . LEU A 1 69 ? 11.672 16.508 16.281 1.00 5.52 105 LEU A O 1
ATOM 1055 N N . CYS A 1 70 ? 13.118 16.010 17.930 1.00 5.45 106 CYS A N 1
ATOM 1056 C CA . CYS A 1 70 ? 13.901 17.221 17.698 1.00 6.21 106 CYS A CA 1
ATOM 1057 C C . CYS A 1 70 ? 14.706 17.191 16.400 1.00 5.47 106 CYS A C 1
ATOM 1058 O O . CYS A 1 70 ? 15.155 18.253 15.942 1.00 6.39 106 CYS A O 1
ATOM 1065 N N . SER A 1 71 ? 14.904 16.011 15.810 1.00 5.79 107 SER A N 1
ATOM 1066 C CA . SER A 1 71 ? 15.528 15.878 14.501 1.00 6.88 107 SER A CA 1
ATOM 1067 C C . SER A 1 71 ? 14.510 15.714 13.382 1.00 6.69 107 SER A C 1
ATOM 1068 O O . SER A 1 71 ? 14.901 15.435 12.243 1.00 7.48 107 SER A O 1
ATOM 1075 N N . GLY A 1 72 ? 13.221 15.856 13.668 1.00 6.93 108 GLY A N 1
ATOM 1076 C CA . GLY A 1 72 ? 12.205 15.663 12.641 1.00 7.29 108 GLY A CA 1
ATOM 1077 C C . GLY A 1 72 ? 12.160 14.243 12.116 1.00 6.85 108 GLY A C 1
ATOM 1078 O O . GLY A 1 72 ? 11.936 14.039 10.916 1.00 8.17 108 GLY A O 1
ATOM 1082 N N . GLY A 1 73 ? 12.363 13.254 12.982 1.00 7.42 109 GLY A N 1
ATOM 1083 C CA . GLY A 1 73 ? 12.406 11.877 12.523 1.00 7.69 109 GLY A CA 1
ATOM 1084 C C . GLY A 1 73 ? 13.659 11.577 11.730 1.00 7.08 109 GLY A C 1
ATOM 1085 O O . GLY A 1 73 ? 13.608 10.823 10.749 1.00 7.88 109 GLY A O 1
ATOM 1089 N N . ARG A 1 74 ? 14.797 12.134 12.151 1.00 6.91 110 ARG A N 1
ATOM 1090 C CA . ARG A 1 74 ? 16.069 11.943 11.459 1.00 7.15 110 ARG A CA 1
ATOM 1091 C C . ARG A 1 74 ? 15.953 12.334 9.989 1.00 7.71 110 ARG A C 1
ATOM 1092 O O . ARG A 1 74 ? 16.500 11.684 9.099 1.00 8.85 110 ARG A O 1
ATOM 1113 N N . THR A 1 75 ? 15.271 13.449 9.751 1.00 7.13 111 THR A N 1
ATOM 1114 C CA . THR A 1 75 ? 15.048 13.938 8.403 1.00 7.26 111 THR A CA 1
ATOM 1115 C C . THR A 1 75 ? 16.364 14.272 7.699 1.00 8.24 111 THR A C 1
ATOM 1116 O O . THR A 1 75 ? 17.405 14.504 8.318 1.00 8.52 111 THR A O 1
ATOM 1126 N N . GLN A 1 76 ? 16.295 14.276 6.370 1.00 11.20 112 GLN A N 1
ATOM 1127 C CA . GLN A 1 76 ? 17.395 14.711 5.518 1.00 12.89 112 GLN A CA 1
ATOM 1128 C C . GLN A 1 76 ? 18.688 13.978 5.842 1.00 10.17 112 GLN A C 1
ATOM 1129 O O . GLN A 1 76 ? 19.734 14.576 6.118 1.00 10.99 112 GLN A O 1
ATOM 1143 N N . SER A 1 77 ? 18.592 12.655 5.804 1.00 12.84 113 SER A N 1
ATOM 1144 C CA . SER A 1 77 ? 19.743 11.780 5.933 1.00 12.36 113 SER A CA 1
ATOM 1145 C C . SER A 1 77 ? 20.469 11.992 7.247 1.00 10.91 113 SER A C 1
ATOM 1146 O O . SER A 1 77 ? 21.683 11.804 7.330 1.00 13.13 113 SER A O 1
ATOM 1153 N N . GLY A 1 78 ? 19.737 12.383 8.281 1.00 9.82 114 GLY A N 1
ATOM 1154 C CA . GLY A 1 78 ? 20.306 12.479 9.610 1.00 10.18 114 GLY A CA 1
ATOM 1155 C C . GLY A 1 78 ? 21.009 13.778 9.938 1.00 8.72 114 GLY A C 1
ATOM 1156 O O . GLY A 1 78 ? 21.682 13.851 10.968 1.00 8.55 114 GLY A O 1
ATOM 1160 N N . ARG A 1 79 ? 20.837 14.821 9.121 1.00 8.59 115 ARG A N 1
ATOM 1161 C CA . ARG A 1 79 ? 21.535 16.083 9.337 1.00 7.66 115 ARG A CA 1
ATOM 1162 C C . ARG A 1 79 ? 21.364 16.610 10.758 1.00 7.33 115 ARG A C 1
ATOM 1163 O O . ARG A 1 79 ? 22.304 17.183 11.326 1.00 8.11 115 ARG A O 1
ATOM 1184 N N . TYR A 1 80 ? 20.163 16.467 11.323 1.00 6.84 116 TYR A N 1
ATOM 1185 C CA . TYR A 1 80 ? 19.807 17.062 12.608 1.00 6.98 116 TYR A CA 1
ATOM 1186 C C . TYR A 1 80 ? 19.778 16.051 13.761 1.00 6.36 116 TYR A C 1
ATOM 1187 O O . TYR A 1 80 ? 19.267 16.378 14.844 1.00 6.31 116 TYR A O 1
ATOM 1204 N N . ASN A 1 81 ? 20.357 14.859 13.576 1.00 6.68 117 ASN A N 1
ATOM 1205 C CA . ASN A 1 81 ? 20.254 13.802 14.581 1.00 6.83 117 ASN A CA 1
ATOM 1206 C C . ASN A 1 81 ? 20.795 14.224 15.941 1.00 7.05 117 ASN A C 1
ATOM 1207 O O . ASN A 1 81 ? 20.292 13.767 16.975 1.00 7.28 117 ASN A O 1
ATOM 1218 N N . ALA A 1 82 ? 21.852 15.040 15.971 1.00 7.15 118 ALA A N 1
ATOM 1219 C CA . ALA A 1 82 ? 22.438 15.436 17.249 1.00 6.82 118 ALA A CA 1
ATOM 1220 C C . ALA A 1 82 ? 21.505 16.301 18.090 1.00 6.44 118 ALA A C 1
ATOM 1221 O O . ALA A 1 82 ? 21.749 16.465 19.295 1.00 6.50 118 ALA A O 1
ATOM 1228 N N . LEU A 1 83 ? 20.431 16.834 17.505 1.00 5.95 119 LEU A N 1
ATOM 1229 C CA . LEU A 1 83 ? 19.454 17.564 18.302 1.00 6.04 119 LEU A CA 1
ATOM 1230 C C . LEU A 1 83 ? 18.606 16.638 19.162 1.00 5.86 119 LEU A C 1
ATOM 1231 O O . LEU A 1 83 ? 17.875 17.136 20.030 1.00 6.87 119 LEU A O 1
ATOM 1247 N N . ASP A 1 84 ? 18.667 15.320 18.941 1.00 5.84 120 ASP A N 1
ATOM 1248 C CA . ASP A 1 84 ? 17.926 14.368 19.760 1.00 6.64 120 ASP A CA 1
ATOM 1249 C C . ASP A 1 84 ? 18.676 13.972 21.032 1.00 7.26 120 ASP A C 1
ATOM 1250 O O . ASP A 1 84 ? 18.121 13.248 21.871 1.00 9.68 120 ASP A O 1
ATOM 1259 N N . THR A 1 85 ? 19.929 14.389 21.197 1.00 7.39 121 THR A N 1
ATOM 1260 C CA . THR A 1 85 ? 20.697 13.984 22.370 1.00 7.71 121 THR A CA 1
ATOM 1261 C C . THR A 1 85 ? 20.051 14.524 23.640 1.00 7.05 121 THR A C 1
ATOM 1262 O O . THR A 1 85 ? 19.535 15.638 23.665 1.00 8.32 121 THR A O 1
ATOM 1272 N N . VAL A 1 86 ? 20.064 13.723 24.694 1.00 8.36 122 VAL A N 1
ATOM 1273 C CA A VAL A 1 86 ? 19.515 14.157 25.974 0.43 9.56 122 VAL A CA 1
ATOM 1274 C CA B VAL A 1 86 ? 19.523 14.098 25.995 0.57 9.60 122 VAL A CA 1
ATOM 1275 C C . VAL A 1 86 ? 20.626 14.788 26.798 1.00 9.41 122 VAL A C 1
ATOM 1276 O O . VAL A 1 86 ? 21.737 14.257 26.892 1.00 12.04 122 VAL A O 1
ATOM 1301 N N . GLY A 1 87 ? 20.326 15.937 27.395 1.00 8.91 123 GLY A N 1
ATOM 1302 C CA . GLY A 1 87 ? 21.313 16.619 28.215 1.00 9.37 123 GLY A CA 1
ATOM 1303 C C . GLY A 1 87 ? 20.919 18.058 28.501 1.00 8.44 123 GLY A C 1
ATOM 1304 O O . GLY A 1 87 ? 19.787 18.477 28.244 1.00 8.77 123 GLY A O 1
ATOM 1308 N N . ALA A 1 88 ? 21.883 18.814 29.038 1.00 8.49 124 ALA A N 1
ATOM 1309 C CA . ALA A 1 88 ? 21.627 20.157 29.575 1.00 8.59 124 ALA A CA 1
ATOM 1310 C C . ALA A 1 88 ? 21.728 21.219 28.473 1.00 7.29 124 ALA A C 1
ATOM 1311 O O . ALA A 1 88 ? 22.590 22.101 28.482 1.00 8.17 124 ALA A O 1
ATOM 1318 N N . TRP A 1 89 ? 20.800 21.139 27.523 1.00 7.10 125 TRP A N 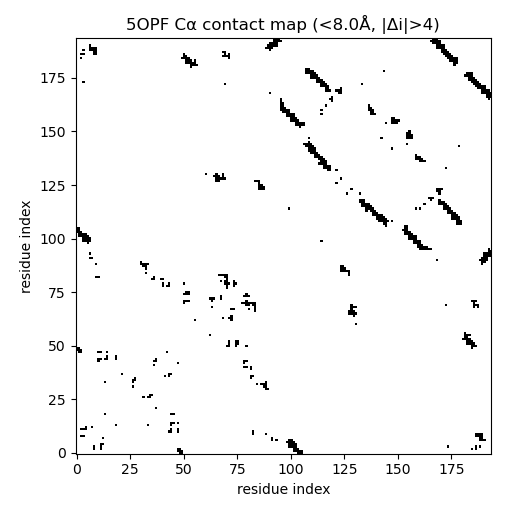1
ATOM 1319 C CA . TRP A 1 89 ? 20.665 22.163 26.494 1.00 6.31 125 TRP A CA 1
ATOM 1320 C C . TRP A 1 89 ? 20.385 23.512 27.143 1.00 6.65 125 TRP A C 1
ATOM 1321 O O . TRP A 1 89 ? 19.648 23.601 28.131 1.00 7.41 125 TRP A O 1
ATOM 1342 N N . LYS A 1 90 ? 20.969 24.572 26.600 1.00 6.31 126 LYS A N 1
ATOM 1343 C CA . LYS A 1 90 ? 20.747 25.897 27.161 1.00 6.90 126 LYS A CA 1
ATOM 1344 C C . LYS A 1 90 ? 19.294 26.334 26.999 1.00 6.11 126 LYS A C 1
ATOM 1345 O O . LYS A 1 90 ? 18.726 26.281 25.901 1.00 6.33 126 LYS A O 1
ATOM 1364 N N . THR A 1 91 ? 18.707 26.813 28.098 1.00 6.27 127 THR A N 1
ATOM 1365 C CA . THR A 1 91 ? 17.335 27.307 28.125 1.00 6.09 127 THR A CA 1
ATOM 1366 C C . THR A 1 91 ? 17.302 28.830 28.027 1.00 6.42 127 THR A C 1
ATOM 1367 O O . THR A 1 91 ? 18.293 29.517 28.292 1.00 7.41 127 THR A O 1
ATOM 1377 N N . VAL A 1 92 ? 16.124 29.357 27.702 1.00 6.30 128 VAL A N 1
ATOM 1378 C CA . VAL A 1 92 ? 15.809 30.767 27.930 1.00 7.39 128 VAL A CA 1
ATOM 1379 C C . VAL A 1 92 ? 14.615 30.838 28.872 1.00 6.50 128 VAL A C 1
ATOM 1380 O O . VAL A 1 92 ? 13.782 29.909 28.903 1.00 6.77 128 VAL A O 1
ATOM 1393 N N . PRO A 1 93 ? 14.475 31.928 29.620 1.00 7.56 129 PRO A N 1
ATOM 1394 C CA . PRO A 1 93 ? 13.366 32.038 30.573 1.00 8.06 129 PRO A CA 1
ATOM 1395 C C . PRO A 1 93 ? 12.065 32.436 29.902 1.00 8.09 129 PRO A C 1
ATOM 1396 O O . PRO A 1 93 ? 12.031 33.317 29.040 1.00 10.52 129 PRO A O 1
ATOM 1407 N N . VAL A 1 94 ? 10.980 31.780 30.316 1.00 8.11 130 VAL A N 1
ATOM 1408 C CA . VAL A 1 94 ? 9.637 32.088 29.843 1.00 9.28 130 VAL A CA 1
ATOM 1409 C C . VAL A 1 94 ? 8.681 32.060 31.033 1.00 8.94 130 VAL A C 1
ATOM 1410 O O . VAL A 1 94 ? 9.012 31.572 32.115 1.00 10.61 130 VAL A O 1
ATOM 1423 N N . THR A 1 95 ? 7.493 32.628 30.832 1.00 10.00 131 THR A N 1
ATOM 1424 C CA . THR A 1 95 ? 6.396 32.551 31.788 1.00 11.06 131 THR A CA 1
ATOM 1425 C C . THR A 1 95 ? 5.327 31.604 31.253 1.00 8.50 131 THR A C 1
ATOM 1426 O O . THR A 1 95 ? 5.342 31.213 30.088 1.00 8.42 131 THR A O 1
ATOM 1436 N N . ASN A 1 96 ? 4.377 31.234 32.116 1.00 9.10 132 ASN A N 1
ATOM 1437 C CA . ASN A 1 96 ? 3.420 30.198 31.731 1.00 8.35 132 ASN A CA 1
ATOM 1438 C C . ASN A 1 96 ? 2.588 30.603 30.526 1.00 8.13 132 ASN A C 1
ATOM 1439 O O . ASN A 1 96 ? 2.289 29.769 29.667 1.00 8.70 132 ASN A O 1
ATOM 1450 N N . ASN A 1 97 ? 2.191 31.870 30.459 1.00 11.08 133 ASN A N 1
ATOM 1451 C CA . ASN A 1 97 ? 1.617 32.448 29.251 1.00 10.94 133 ASN A CA 1
ATOM 1452 C C . ASN A 1 97 ? 2.764 33.106 28.507 1.00 11.81 133 ASN A C 1
ATOM 1453 O O . ASN A 1 97 ? 3.344 34.087 28.996 1.00 15.13 133 ASN A O 1
ATOM 1464 N N . PHE A 1 98 ? 3.107 32.566 27.343 1.00 9.95 134 PHE A N 1
ATOM 1465 C CA . PHE A 1 98 ? 4.254 33.042 26.597 1.00 10.21 134 PHE A CA 1
ATOM 1466 C C . PHE A 1 98 ? 3.884 33.088 25.128 1.00 10.12 134 PHE A C 1
ATOM 1467 O O . PHE A 1 98 ? 2.774 32.723 24.729 1.00 11.51 134 PHE A O 1
ATOM 1484 N N . ARG A 1 99 ? 4.817 33.594 24.332 1.00 10.53 135 ARG A N 1
ATOM 1485 C CA . ARG A 1 99 ? 4.628 33.785 22.904 1.00 10.13 135 ARG A CA 1
ATOM 1486 C C . ARG A 1 99 ? 5.772 33.131 22.150 1.00 9.98 135 ARG A C 1
ATOM 1487 O O . ARG A 1 99 ? 6.941 33.325 22.502 1.00 12.05 135 ARG A O 1
ATOM 1508 N N . VAL A 1 100 ? 5.436 32.380 21.104 1.00 7.35 136 VAL A N 1
ATOM 1509 C CA . VAL A 1 100 ? 6.416 31.754 20.228 1.00 6.89 136 VAL A CA 1
ATOM 1510 C C . VAL A 1 100 ? 6.541 32.613 18.980 1.00 6.80 136 VAL A C 1
ATOM 1511 O O . VAL A 1 100 ? 5.562 32.791 18.245 1.00 7.69 136 VAL A O 1
ATOM 1524 N N . LYS A 1 101 ? 7.734 33.154 18.732 1.00 6.82 137 LYS A N 1
ATOM 1525 C CA . LYS A 1 101 ? 7.995 33.941 17.531 1.00 6.81 137 LYS A CA 1
ATOM 1526 C C . LYS A 1 101 ? 8.558 33.026 16.456 1.00 6.37 137 LYS A C 1
ATOM 1527 O O . LYS A 1 101 ? 9.653 32.461 16.618 1.00 6.44 137 LYS A O 1
ATOM 1546 N N . PHE A 1 102 ? 7.802 32.883 15.367 1.00 6.16 138 PHE A N 1
ATOM 1547 C CA . PHE A 1 102 ? 8.211 32.095 14.219 1.00 6.04 138 PHE A CA 1
ATOM 1548 C C . PHE A 1 102 ? 8.694 33.029 13.117 1.00 5.94 138 PHE A C 1
ATOM 1549 O O . PHE A 1 102 ? 7.995 33.980 12.770 1.00 7.20 138 PHE A O 1
ATOM 1566 N N . PHE A 1 103 ? 9.876 32.755 12.559 1.00 5.89 139 PHE A N 1
ATOM 1567 C CA . PHE A 1 103 ? 10.456 33.547 11.476 1.00 6.07 139 PHE A CA 1
ATOM 1568 C C . PHE A 1 103 ? 10.563 32.687 10.224 1.00 5.80 139 PHE A C 1
ATOM 1569 O O . PHE A 1 103 ? 11.144 31.594 10.273 1.00 6.64 139 PHE A O 1
ATOM 1586 N N . ASP A 1 104 ? 9.996 33.180 9.117 1.00 5.82 140 ASP A N 1
ATOM 1587 C CA . ASP A 1 104 ? 9.999 32.502 7.818 1.00 5.69 140 ASP A CA 1
ATOM 1588 C C . ASP A 1 104 ? 10.695 33.412 6.813 1.00 5.96 140 ASP A C 1
ATOM 1589 O O . ASP A 1 104 ? 10.187 34.487 6.482 1.00 6.8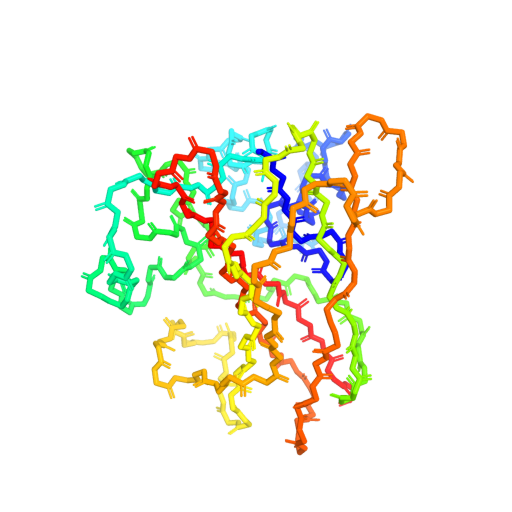1 140 ASP A O 1
ATOM 1598 N N . GLN A 1 105 ? 11.864 32.985 6.331 1.00 6.64 141 GLN A N 1
ATOM 1599 C CA . GLN A 1 105 ? 12.584 33.747 5.314 1.00 6.92 141 GLN A CA 1
ATOM 1600 C C . GLN A 1 105 ? 11.884 33.753 3.960 1.00 7.47 141 GLN A C 1
ATOM 1601 O O . GLN A 1 105 ? 12.158 34.636 3.138 1.00 8.39 141 GLN A O 1
ATOM 1615 N N . ALA A 1 106 ? 11.027 32.769 3.698 1.00 6.46 142 ALA A N 1
ATOM 1616 C CA . ALA A 1 106 ? 10.540 32.478 2.359 1.00 7.41 142 ALA A CA 1
ATOM 1617 C C . ALA A 1 106 ? 9.091 32.869 2.110 1.00 7.44 142 ALA A C 1
ATOM 1618 O O . ALA A 1 106 ? 8.627 32.729 0.971 1.00 8.92 142 ALA A O 1
ATOM 1625 N N . SER A 1 107 ? 8.359 33.336 3.122 1.00 7.13 143 SER A N 1
ATOM 1626 C CA . SER A 1 107 ? 6.968 33.763 2.958 1.00 7.37 143 SER A CA 1
ATOM 1627 C C . SER A 1 107 ? 6.078 32.650 2.396 1.00 6.80 143 SER A C 1
ATOM 1628 O O . SER A 1 107 ? 5.291 32.860 1.470 1.00 8.21 143 SER A O 1
ATOM 1635 N N . HIS A 1 108 ? 6.199 31.451 2.972 1.00 6.49 144 HIS A N 1
ATOM 1636 C CA . HIS A 1 108 ? 5.401 30.308 2.535 1.00 6.75 144 HIS A CA 1
ATOM 1637 C C . HIS A 1 108 ? 3.965 30.326 3.044 1.00 6.60 144 HIS A C 1
ATOM 1638 O O . HIS A 1 108 ? 3.123 29.610 2.484 1.00 9.43 144 HIS A O 1
ATOM 1652 N N . GLY A 1 109 ? 3.659 31.077 4.100 1.00 6.98 145 GLY A N 1
ATOM 1653 C CA . GLY A 1 109 ? 2.399 30.905 4.801 1.00 7.64 145 GLY A CA 1
ATOM 1654 C C . GLY A 1 109 ? 2.365 29.645 5.646 1.00 6.76 145 GLY A C 1
ATOM 1655 O O . GLY A 1 109 ? 3.279 28.806 5.612 1.00 7.31 145 GLY A O 1
ATOM 1659 N N . ALA A 1 110 ? 1.300 29.495 6.420 1.00 7.20 146 ALA A N 1
ATOM 1660 C CA . ALA A 1 110 ? 1.072 28.290 7.205 1.00 6.84 146 ALA A CA 1
ATOM 1661 C C . ALA A 1 110 ? -0.339 27.756 6.995 1.00 6.97 146 ALA A C 1
ATOM 1662 O O . ALA A 1 110 ? -1.316 28.514 7.016 1.00 7.62 146 ALA A O 1
ATOM 1669 N N . ASP A 1 111 ? -0.446 26.434 6.852 1.00 6.89 147 ASP A N 1
ATOM 1670 C CA . ASP A 1 111 ? -1.740 25.777 7.010 1.00 7.01 147 ASP A CA 1
ATOM 1671 C C . ASP A 1 111 ? -2.125 25.755 8.482 1.00 7.15 147 ASP A C 1
ATOM 1672 O O . ASP A 1 111 ? -3.313 25.867 8.830 1.00 7.94 147 ASP A O 1
ATOM 1681 N N . TYR A 1 112 ? -1.127 25.617 9.351 1.00 6.57 148 TYR A N 1
ATOM 1682 C CA . TYR A 1 112 ? -1.272 25.712 10.798 1.00 6.70 148 TYR A CA 1
ATOM 1683 C C . TYR A 1 112 ? 0.124 25.750 11.395 1.00 6.63 148 TYR A C 1
ATOM 1684 O O . TYR A 1 112 ? 1.100 25.320 10.764 1.00 6.63 148 TYR A O 1
ATOM 1701 N N . ILE A 1 113 ? 0.212 26.281 12.614 1.00 6.35 149 ILE A N 1
ATOM 1702 C CA . ILE A 1 113 ? 1.386 26.119 13.466 1.00 6.47 149 ILE A CA 1
ATOM 1703 C C . ILE A 1 113 ? 0.879 25.687 14.832 1.00 5.37 149 ILE A C 1
ATOM 1704 O O . ILE A 1 113 ? 0.012 26.356 15.407 1.00 7.69 149 ILE A O 1
ATOM 1720 N N . ARG A 1 114 ? 1.396 24.567 15.331 1.00 5.19 150 ARG A N 1
ATOM 1721 C CA . ARG A 1 114 ? 0.989 24.000 16.608 1.00 5.64 150 ARG A CA 1
ATOM 1722 C C . ARG A 1 114 ? 2.146 24.112 17.588 1.00 4.94 150 ARG A C 1
ATOM 1723 O O . ARG A 1 114 ? 3.292 23.814 17.243 1.00 6.13 150 ARG A O 1
ATOM 1744 N N . VAL A 1 115 ? 1.836 24.534 18.813 1.00 5.60 151 VAL A N 1
ATOM 1745 C CA . VAL A 1 115 ? 2.814 24.674 19.890 1.00 5.29 151 VAL A CA 1
ATOM 1746 C C . VAL A 1 115 ? 2.442 23.719 21.018 1.00 5.14 151 VAL A C 1
ATOM 1747 O O . VAL A 1 115 ? 1.347 23.815 21.594 1.00 6.04 151 VAL A O 1
ATOM 1760 N N . TYR A 1 116 ? 3.364 22.815 21.331 1.00 5.28 152 TYR A N 1
ATOM 1761 C CA . TYR A 1 116 ? 3.245 21.868 22.428 1.00 5.35 152 TYR A CA 1
ATOM 1762 C C . TYR A 1 116 ? 4.284 22.213 23.494 1.00 5.37 152 TYR A C 1
ATOM 1763 O O . TYR A 1 116 ? 5.367 22.722 23.186 1.00 5.62 152 TYR A O 1
ATOM 1780 N N . VAL A 1 117 ? 3.981 21.897 24.756 1.00 5.17 153 VAL A N 1
ATOM 1781 C CA . VAL A 1 117 ? 4.948 22.013 25.841 1.00 5.87 153 VAL A CA 1
ATOM 1782 C C . VAL A 1 117 ? 4.912 20.733 26.660 1.00 5.31 153 VAL A C 1
ATOM 1783 O O . VAL A 1 117 ? 3.844 20.163 26.915 1.00 5.79 153 VAL A O 1
ATOM 1796 N N . THR A 1 118 ? 6.086 20.314 27.124 1.00 5.18 154 THR A N 1
ATOM 1797 C CA . THR A 1 118 ? 6.193 19.145 27.976 1.00 5.43 154 THR A CA 1
ATOM 1798 C C . THR A 1 118 ? 5.410 19.328 29.272 1.00 6.00 154 THR A C 1
ATOM 1799 O O . THR A 1 118 ? 5.225 20.441 29.783 1.00 6.24 154 THR A O 1
ATOM 1809 N N . LYS A 1 119 ? 4.931 18.203 29.779 1.00 5.91 155 LYS A N 1
ATOM 1810 C CA . LYS A 1 119 ? 4.171 18.150 31.012 1.00 6.86 155 LYS A CA 1
ATOM 1811 C C . LYS A 1 119 ? 5.098 18.167 32.224 1.00 6.61 155 LYS A C 1
ATOM 1812 O O . LYS A 1 119 ? 6.208 17.625 32.197 1.00 7.18 155 LYS A O 1
ATOM 1831 N N . GLN A 1 120 ? 4.631 18.790 33.307 1.00 6.89 156 GLN A N 1
ATOM 1832 C CA . GLN A 1 120 ? 5.396 18.763 34.545 1.00 7.45 156 GLN A CA 1
ATOM 1833 C C . GLN A 1 120 ? 5.683 17.320 34.934 1.00 7.90 156 GLN A C 1
ATOM 1834 O O . GLN A 1 120 ? 4.794 16.462 34.910 1.00 9.09 156 GLN A O 1
ATOM 1848 N N . GLY A 1 121 ? 6.939 17.056 35.285 1.00 8.36 157 GLY A N 1
ATOM 1849 C CA . GLY A 1 121 ? 7.431 15.720 35.540 1.00 9.90 157 GLY A CA 1
ATOM 1850 C C . GLY A 1 121 ? 8.391 15.215 34.479 1.00 10.31 157 GLY A C 1
ATOM 1851 O O . GLY A 1 121 ? 9.221 14.347 34.777 1.00 12.65 157 GLY A O 1
ATOM 1855 N N . TYR A 1 122 ? 8.287 15.719 33.247 1.00 8.43 158 TYR A N 1
ATOM 1856 C CA . TYR A 1 122 ? 9.245 15.359 32.208 1.00 7.92 158 TYR A CA 1
ATOM 1857 C C . TYR A 1 122 ? 10.612 15.918 32.576 1.00 8.10 158 TYR A C 1
ATOM 1858 O O . TYR A 1 122 ? 10.726 17.090 32.948 1.00 8.93 158 TYR A O 1
ATOM 1875 N N . ASN A 1 123 ? 11.652 15.092 32.451 1.00 8.33 159 ASN A N 1
ATOM 1876 C CA . ASN A 1 123 ? 13.031 15.491 32.737 1.00 9.03 159 ASN A CA 1
ATOM 1877 C C . ASN A 1 123 ? 13.864 15.497 31.452 1.00 8.70 159 ASN A C 1
ATOM 1878 O O . ASN A 1 123 ? 14.359 14.451 31.015 1.00 9.52 159 ASN A O 1
ATOM 1889 N N . ALA A 1 124 ? 14.047 16.680 30.863 1.00 8.01 160 ALA A N 1
ATOM 1890 C CA . ALA A 1 124 ? 14.795 16.800 29.617 1.00 8.27 160 ALA A CA 1
ATOM 1891 C C . ALA A 1 124 ? 16.257 16.416 29.764 1.00 10.28 160 ALA A C 1
ATOM 1892 O O . ALA A 1 124 ? 16.924 16.156 28.751 1.00 9.87 160 ALA A O 1
ATOM 1899 N N . LEU A 1 125 ? 16.779 16.413 30.991 1.00 8.85 161 LEU A N 1
ATOM 1900 C CA . LEU A 1 125 ? 18.182 16.082 31.212 1.00 10.25 161 LEU A CA 1
ATOM 1901 C C . LEU A 1 125 ? 18.442 14.592 31.069 1.00 13.80 161 LEU A C 1
ATOM 1902 O O . LEU A 1 125 ? 19.575 14.193 30.770 1.00 16.70 161 LEU A O 1
ATOM 1918 N N . THR A 1 126 ? 17.426 13.754 31.301 1.00 11.74 162 THR A N 1
ATOM 1919 C CA . THR A 1 126 ? 17.611 12.312 31.384 1.00 12.06 162 THR A CA 1
ATOM 1920 C C . THR A 1 126 ? 16.761 11.504 30.417 1.00 11.72 162 THR A C 1
ATOM 1921 O O . THR A 1 126 ? 17.079 10.330 30.191 1.00 14.84 162 THR A O 1
ATOM 1931 N N . SER A 1 127 ? 15.694 12.067 29.861 1.00 9.81 163 SER A N 1
ATOM 1932 C CA . SER A 1 127 ? 14.688 11.261 29.193 1.00 9.30 163 SER A CA 1
ATOM 1933 C C . SER A 1 127 ? 14.487 11.723 27.756 1.00 8.49 163 SER A C 1
ATOM 1934 O O . SER A 1 127 ? 14.374 12.928 27.508 1.00 9.11 163 SER A O 1
ATOM 1941 N N . PRO A 1 128 ? 14.399 10.798 26.797 1.00 8.83 164 PRO A N 1
ATOM 1942 C CA . PRO A 1 128 ? 14.115 11.195 25.415 1.00 8.83 164 PRO A CA 1
ATOM 1943 C C . PRO A 1 128 ? 12.734 11.823 25.328 1.00 8.02 164 PRO A C 1
ATOM 1944 O O . PRO A 1 128 ? 11.817 11.449 26.065 1.00 9.29 164 PRO A O 1
ATOM 1955 N N . LEU A 1 129 ? 12.595 12.796 24.436 1.00 7.50 165 LEU A N 1
ATOM 1956 C CA . LEU A 1 129 ? 11.311 13.462 24.263 1.00 7.02 165 LEU A CA 1
ATOM 1957 C C . LEU A 1 129 ? 10.356 12.540 23.519 1.00 7.21 165 LEU A C 1
ATOM 1958 O O . LEU A 1 129 ? 10.687 12.018 22.450 1.00 7.78 165 LEU A O 1
ATOM 1974 N N . ARG A 1 130 ? 9.173 12.332 24.098 1.00 7.16 166 ARG A N 1
ATOM 1975 C CA . ARG A 1 130 ? 8.129 11.487 23.534 1.00 7.42 166 ARG A CA 1
ATOM 1976 C C . ARG A 1 130 ? 6.888 12.319 23.230 1.00 7.00 166 ARG A C 1
ATOM 1977 O O . ARG A 1 130 ? 6.615 13.324 23.892 1.00 6.63 166 ARG A O 1
ATOM 1998 N N . TRP A 1 131 ? 6.108 11.877 22.246 1.00 6.25 167 TRP A N 1
ATOM 1999 C CA . TRP A 1 131 ? 4.840 12.541 21.975 1.00 6.25 167 TRP A CA 1
ATOM 2000 C C . TRP A 1 131 ? 3.958 12.595 23.221 1.00 6.04 167 TRP A C 1
ATOM 2001 O O . TRP A 1 131 ? 3.283 13.604 23.469 1.00 6.69 167 TRP A O 1
ATOM 2022 N N . SER A 1 132 ? 3.964 11.536 24.035 1.00 5.98 168 SER A N 1
ATOM 2023 C CA . SER A 1 132 ? 3.115 11.498 25.226 1.00 7.25 168 SER A CA 1
ATOM 2024 C C . SER A 1 132 ? 3.568 12.469 26.311 1.00 6.50 168 SER A C 1
ATOM 2025 O O . SER A 1 132 ? 2.812 12.719 27.261 1.00 7.53 168 SER A O 1
ATOM 2032 N N . ASP A 1 133 ? 4.779 13.002 26.214 1.00 6.21 169 ASP A N 1
ATOM 2033 C CA . ASP A 1 133 ? 5.208 14.060 27.121 1.00 6.11 169 ASP A CA 1
ATOM 2034 C C . ASP A 1 133 ? 4.617 15.422 26.782 1.00 6.12 169 ASP A C 1
ATOM 2035 O O . ASP A 1 133 ? 4.730 16.340 27.608 1.00 7.34 169 ASP A O 1
ATOM 2044 N N . LEU A 1 134 ? 3.990 15.582 25.619 1.00 6.31 170 LEU A N 1
ATOM 2045 C CA . LEU A 1 134 ? 3.609 16.890 25.092 1.00 6.07 170 LEU A CA 1
ATOM 2046 C C . LEU A 1 134 ? 2.114 17.154 25.230 1.00 6.35 170 LEU A C 1
ATOM 2047 O O . LEU A 1 134 ? 1.282 16.266 25.005 1.00 9.26 170 LEU A O 1
ATOM 2063 N N . GLU A 1 135 ? 1.773 18.394 25.563 1.00 5.98 171 GLU A N 1
ATOM 2064 C CA . GLU A 1 135 ? 0.402 18.889 25.564 1.00 6.86 171 GLU A CA 1
ATOM 2065 C C . GLU A 1 135 ? 0.295 20.038 24.565 1.00 5.74 171 GLU A C 1
ATOM 2066 O O . GLU A 1 135 ? 1.165 20.920 24.524 1.00 5.97 171 GLU A O 1
ATOM 2078 N N . LEU A 1 136 ? -0.773 20.047 23.768 1.00 6.56 172 LEU A N 1
ATOM 2079 C CA . LEU A 1 136 ? -1.024 21.165 22.858 1.00 7.11 172 LEU A CA 1
ATOM 2080 C C . LEU A 1 136 ? -1.454 22.392 23.658 1.00 7.51 172 LEU A C 1
ATOM 2081 O O . LEU A 1 136 ? -2.476 22.353 24.357 1.00 8.76 172 LEU A O 1
ATOM 2097 N N . VAL A 1 137 ? -0.697 23.493 23.540 1.00 6.82 173 VAL A N 1
ATOM 2098 C CA . VAL A 1 137 ? -0.936 24.687 24.350 1.00 7.57 173 VAL A CA 1
ATOM 2099 C C . VAL A 1 137 ? -1.075 25.970 23.532 1.00 7.17 173 VAL A C 1
ATOM 2100 O O . VAL A 1 137 ? -1.391 27.022 24.097 1.00 7.68 173 VAL A O 1
ATOM 2113 N N . GLY A 1 138 ? -0.853 25.908 22.216 1.00 7.01 174 GLY A N 1
ATOM 2114 C CA . GLY A 1 138 ? -1.155 27.031 21.342 1.00 7.58 174 GLY A CA 1
ATOM 2115 C C . GLY A 1 138 ? -1.277 26.545 19.919 1.00 7.27 174 GLY A C 1
ATOM 2116 O O . GLY A 1 138 ? -0.738 25.497 19.565 1.00 7.37 174 GLY A O 1
ATOM 2120 N N . GLN A 1 139 ? -2.038 27.277 19.106 1.00 8.05 175 GLN A N 1
ATOM 2121 C CA . GLN A 1 139 ? -2.256 26.848 17.724 1.00 9.17 175 GLN A CA 1
ATOM 2122 C C . GLN A 1 139 ? -2.817 28.009 16.922 1.00 9.98 175 GLN A C 1
ATOM 2123 O O . GLN A 1 139 ? -3.731 28.698 17.386 1.00 11.84 175 GLN A O 1
ATOM 2137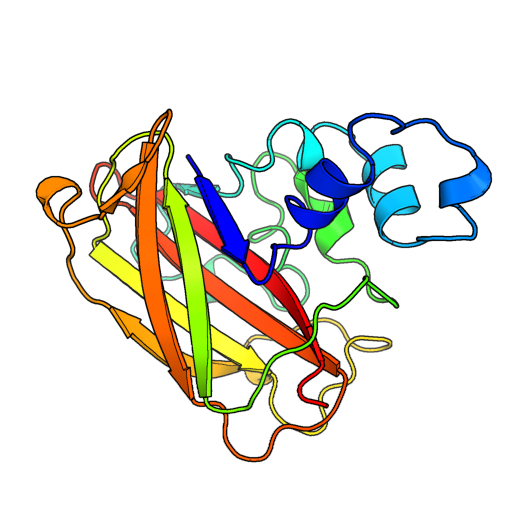 N N . ILE A 1 140 ? -2.270 28.216 15.722 1.00 9.59 176 ILE A N 1
ATOM 2138 C CA . ILE A 1 140 ? -2.899 29.059 14.716 1.00 10.68 176 ILE A CA 1
ATOM 2139 C C . ILE A 1 140 ? -3.262 28.175 13.532 1.00 11.07 176 ILE A C 1
ATOM 2140 O O . ILE A 1 140 ? -2.617 27.157 13.262 1.00 10.58 176 ILE A O 1
ATOM 2156 N N . GLY A 1 141 ? -4.328 28.567 12.843 1.00 9.60 177 GLY A N 1
ATOM 2157 C CA . GLY A 1 141 ? -4.784 27.905 11.637 1.00 9.79 177 GLY A CA 1
ATOM 2158 C C . GLY A 1 141 ? -4.180 28.503 10.387 1.00 9.19 177 GLY A C 1
ATOM 2159 O O . GLY A 1 141 ? -3.049 28.998 10.388 1.00 9.43 177 GLY A O 1
ATOM 2163 N N . ASN A 1 142 ? -4.951 28.457 9.300 1.00 8.87 178 ASN A N 1
ATOM 2164 C CA . ASN A 1 142 ? -4.428 28.860 8.004 1.00 8.57 178 ASN A CA 1
ATOM 2165 C C . ASN A 1 142 ? -4.124 30.348 8.026 1.00 8.41 178 ASN A C 1
ATOM 2166 O O . ASN A 1 142 ? -5.014 31.173 8.249 1.00 9.91 178 ASN A O 1
ATOM 2177 N N . THR A 1 143 ? -2.858 30.683 7.798 1.00 7.82 179 THR A N 1
ATOM 2178 C CA . THR A 1 143 ? -2.356 32.047 7.941 1.00 8.20 179 THR A CA 1
ATOM 2179 C C . THR A 1 143 ? -1.448 32.343 6.759 1.00 7.86 179 THR A C 1
ATOM 2180 O O . THR A 1 143 ? -0.241 32.064 6.786 1.00 7.96 179 THR A O 1
ATOM 2190 N N . PRO A 1 144 ? -2.007 32.891 5.685 1.00 8.67 180 PRO A N 1
ATOM 2191 C CA . PRO A 1 144 ? -1.197 33.230 4.515 1.00 9.17 180 PRO A CA 1
ATOM 2192 C C . PRO A 1 144 ? -0.121 34.249 4.862 1.00 9.51 180 PRO A C 1
ATOM 2193 O O . PRO A 1 144 ? -0.248 35.035 5.803 1.00 9.27 180 PRO A O 1
ATOM 2204 N N . ALA A 1 145 ? 0.950 34.242 4.058 1.00 10.23 181 ALA A N 1
ATOM 2205 C CA . ALA A 1 145 ? 2.104 35.095 4.327 1.00 9.76 181 ALA A CA 1
ATOM 2206 C C . ALA A 1 145 ? 1.726 36.563 4.359 1.00 12.01 181 ALA A C 1
ATOM 2207 O O . ALA A 1 145 ? 2.352 37.348 5.083 1.00 13.26 181 ALA A O 1
ATOM 2214 N N . SER A 1 146 ? 0.724 36.956 3.573 1.00 13.89 182 SER A N 1
ATOM 2215 C CA . SER A 1 146 ? 0.318 38.353 3.529 1.00 17.10 182 SER A CA 1
ATOM 2216 C C . SER A 1 146 ? -0.065 38.870 4.902 1.00 16.69 182 SER A C 1
ATOM 2217 O O . SER A 1 146 ? -0.079 40.091 5.104 1.00 18.82 182 SER A O 1
ATOM 2224 N N . GLN A 1 147 ? -0.362 37.972 5.850 1.00 13.65 183 GLN A N 1
ATOM 2225 C CA . GLN A 1 147 ? -0.818 38.327 7.186 1.00 13.54 183 GLN A CA 1
ATOM 2226 C C . GLN A 1 147 ? 0.273 38.229 8.246 1.00 14.05 183 GLN A C 1
ATOM 2227 O O . GLN A 1 147 ? 0.035 38.592 9.400 1.00 13.78 183 GLN A O 1
ATOM 2241 N N . TRP A 1 148 ? 1.454 37.748 7.887 1.00 9.71 184 TRP A N 1
ATOM 2242 C CA . TRP A 1 148 ? 2.582 37.749 8.794 1.00 9.10 184 TRP A CA 1
ATOM 2243 C C . TRP A 1 148 ? 3.213 39.143 8.824 1.00 10.26 184 TRP A C 1
ATOM 2244 O O . TRP A 1 148 ? 3.079 39.954 7.889 1.00 13.20 184 TRP A O 1
ATOM 2265 N N . THR A 1 149 ? 3.945 39.401 9.895 1.00 10.28 185 THR A N 1
ATOM 2266 C CA . THR A 1 149 ? 4.556 40.699 10.125 1.00 11.58 185 THR A CA 1
ATOM 2267 C C . THR A 1 149 ? 5.824 40.834 9.288 1.00 11.91 185 THR A C 1
ATOM 2268 O O . THR A 1 149 ? 6.659 39.925 9.243 1.00 11.10 185 THR A O 1
ATOM 2278 N N . ARG A 1 150 ? 5.973 41.973 8.626 1.00 13.44 186 ARG A N 1
ATOM 2279 C CA . ARG A 1 150 ? 7.147 42.208 7.800 1.00 14.23 186 ARG A CA 1
ATOM 2280 C C . ARG A 1 150 ? 8.406 42.276 8.655 1.00 14.34 186 ARG A C 1
ATOM 2281 O O . ARG A 1 150 ? 8.439 42.935 9.701 1.00 14.89 186 ARG A O 1
ATOM 2302 N N . GLU A 1 151 ? 9.460 41.607 8.190 1.00 14.13 187 GLU A N 1
ATOM 2303 C CA . GLU A 1 151 ? 10.780 41.685 8.800 1.00 14.66 187 GLU A CA 1
ATOM 2304 C C . GLU A 1 151 ? 11.799 42.014 7.723 1.00 16.12 187 GLU A C 1
ATOM 2305 O O . GLU A 1 151 ? 11.483 42.050 6.533 1.00 16.63 187 GLU A O 1
ATOM 2317 N N . VAL A 1 152 ? 13.033 42.260 8.158 1.00 18.21 188 VAL A N 1
ATOM 2318 C CA . VAL A 1 152 ? 14.170 42.200 7.250 1.00 20.64 188 VAL A CA 1
ATOM 2319 C C . VAL A 1 152 ? 14.367 40.747 6.835 1.00 17.36 188 VAL A C 1
ATOM 2320 O O . VAL A 1 152 ? 14.523 39.851 7.676 1.00 21.50 188 VAL A O 1
ATOM 2333 N N . ASP A 1 153 ? 14.337 40.507 5.530 1.00 19.87 189 ASP A N 1
ATOM 2334 C CA . ASP A 1 153 ? 14.679 39.211 4.948 1.00 19.54 189 ASP A CA 1
ATOM 2335 C C . ASP A 1 153 ? 13.691 38.118 5.326 1.00 15.82 189 ASP A C 1
ATOM 2336 O O . ASP A 1 153 ? 14.053 36.941 5.410 1.00 15.38 189 ASP A O 1
ATOM 2345 N N . GLY A 1 154 ? 12.436 38.492 5.524 1.00 12.32 190 GLY A N 1
ATOM 2346 C CA . GLY A 1 154 ? 11.389 37.499 5.710 1.00 11.73 190 GLY A CA 1
ATOM 2347 C C . GLY A 1 154 ? 10.181 38.111 6.398 1.00 8.73 190 GLY A C 1
ATOM 2348 O O . GLY A 1 154 ? 9.948 39.319 6.318 1.00 10.67 190 GLY A O 1
ATOM 2352 N N . VAL A 1 155 ? 9.427 37.243 7.068 1.00 7.44 191 VAL A N 1
ATOM 2353 C CA . VAL A 1 155 ? 8.231 37.627 7.801 1.00 7.19 191 VAL A CA 1
ATOM 2354 C C . VAL A 1 155 ? 8.200 36.826 9.094 1.00 6.87 191 VAL A C 1
ATOM 2355 O O . VAL A 1 155 ? 8.851 35.789 9.228 1.00 6.99 191 VAL A O 1
ATOM 2368 N N . SER A 1 156 ? 7.419 37.302 10.053 1.00 6.98 192 SER A N 1
ATOM 2369 C CA . SER A 1 156 ? 7.323 36.615 11.334 1.00 6.73 192 SER A CA 1
ATOM 2370 C C . SER A 1 156 ? 5.897 36.639 11.857 1.00 6.87 192 SER A C 1
ATOM 2371 O O . SER A 1 156 ? 5.047 37.401 11.404 1.00 7.40 192 SER A O 1
ATOM 2378 N N . ILE A 1 157 ? 5.638 35.792 12.844 1.00 7.09 193 ILE A N 1
ATOM 2379 C CA . ILE A 1 157 ? 4.357 35.810 13.529 1.00 7.71 193 ILE A CA 1
ATOM 2380 C C . ILE A 1 157 ? 4.551 35.305 14.948 1.00 7.36 193 ILE A C 1
ATOM 2381 O O . ILE A 1 157 ? 5.434 34.481 15.215 1.00 7.34 193 ILE A O 1
ATOM 2397 N N . GLN A 1 158 ? 3.723 35.801 15.865 1.00 8.00 194 GLN A N 1
ATOM 2398 C CA . GLN A 1 158 ? 3.749 35.374 17.258 1.00 8.28 194 GLN A CA 1
ATOM 2399 C C . GLN A 1 158 ? 2.548 34.478 17.535 1.00 9.32 194 GLN A C 1
ATOM 2400 O O . GLN A 1 158 ? 1.413 34.850 17.226 1.00 10.69 194 GLN A O 1
ATOM 2414 N N . ILE A 1 159 ? 2.792 33.316 18.133 1.00 8.97 195 ILE A N 1
ATOM 2415 C CA . ILE A 1 159 ? 1.745 32.360 18.491 1.00 8.58 195 ILE A CA 1
ATOM 2416 C C . ILE A 1 15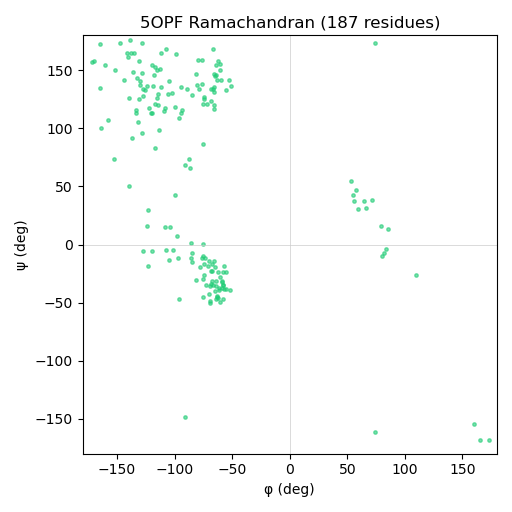9 ? 1.606 32.356 20.010 1.00 8.03 195 ILE A C 1
ATOM 2417 O O . ILE A 1 159 ? 2.538 31.935 20.712 1.00 8.26 195 ILE A O 1
ATOM 2433 N N . PRO A 1 160 ? 0.472 32.779 20.555 1.00 7.51 196 PRO A N 1
ATOM 2434 C CA . PRO A 1 160 ? 0.265 32.682 22.006 1.00 8.09 196 PRO A CA 1
ATOM 2435 C C . PRO A 1 160 ? 0.220 31.237 22.465 1.00 8.23 196 PRO A C 1
ATOM 2436 O O . PRO A 1 160 ? -0.298 30.361 21.772 1.00 9.28 196 PRO A O 1
ATOM 2447 N N . ALA A 1 161 ? 0.748 31.001 23.662 1.00 8.74 197 ALA A N 1
ATOM 2448 C CA . ALA A 1 161 ? 0.781 29.670 24.244 1.00 9.76 197 ALA A CA 1
ATOM 2449 C C . ALA A 1 161 ? 0.570 29.806 25.742 1.00 10.40 197 ALA A C 1
ATOM 2450 O O . ALA A 1 161 ? 1.067 30.754 26.361 1.00 11.38 197 ALA A O 1
ATOM 2457 N N . ASN A 1 162 ? -0.176 28.876 26.331 1.00 8.91 198 ASN A N 1
ATOM 2458 C CA . ASN A 1 162 ? -0.436 28.903 27.769 1.00 9.16 198 ASN A CA 1
ATOM 2459 C C . ASN A 1 162 ? -0.205 27.503 28.310 1.00 8.25 198 ASN A C 1
ATOM 2460 O O . ASN A 1 162 ? -0.956 26.578 27.982 1.00 8.26 198 ASN A O 1
ATOM 2471 N N . ALA A 1 163 ? 0.830 27.354 29.136 1.00 9.00 199 ALA A N 1
ATOM 2472 C CA . ALA A 1 163 ? 1.229 26.067 29.701 1.00 9.40 199 ALA A CA 1
ATOM 2473 C C . ALA A 1 163 ? 1.082 26.138 31.218 1.00 8.90 199 ALA A C 1
ATOM 2474 O O . ALA A 1 163 ? 2.065 26.374 31.938 1.00 9.37 199 ALA A O 1
ATOM 2481 N N . PRO A 1 164 ? -0.127 25.920 31.740 1.00 9.91 200 PRO A N 1
ATOM 2482 C CA . PRO A 1 164 ? -0.344 26.064 33.178 1.00 11.27 200 PRO A CA 1
ATOM 2483 C C . PRO A 1 164 ? 0.414 25.020 33.972 1.00 8.47 200 PRO A C 1
ATOM 2484 O O . PRO A 1 164 ? 0.585 23.871 33.549 1.00 9.63 200 PRO A O 1
ATOM 2495 N N . GLY A 1 165 ? 0.853 25.436 35.154 1.00 9.88 201 GLY A N 1
ATOM 2496 C CA . GLY A 1 165 ? 1.440 24.537 36.115 1.00 10.44 201 GLY A CA 1
ATOM 2497 C C . GLY A 1 165 ? 2.900 24.211 35.904 1.00 10.06 201 GLY A C 1
ATOM 2498 O O . GLY A 1 165 ? 3.498 23.581 36.781 1.00 12.97 201 GLY A O 1
ATOM 2502 N N . ARG A 1 166 ? 3.509 24.622 34.802 1.00 7.74 202 ARG A N 1
ATOM 2503 C CA . ARG A 1 166 ? 4.908 24.311 34.556 1.00 6.93 202 ARG A CA 1
ATOM 2504 C C . ARG A 1 166 ? 5.824 25.190 35.393 1.00 6.90 202 ARG A C 1
ATOM 2505 O O . ARG A 1 166 ? 5.623 26.407 35.498 1.00 7.38 202 ARG A O 1
ATOM 2526 N N . THR A 1 167 ? 6.860 24.561 35.943 1.00 6.79 203 THR A N 1
ATOM 2527 C CA . THR A 1 167 ? 7.973 25.242 36.590 1.00 6.87 203 THR A CA 1
ATOM 2528 C C . THR A 1 167 ? 9.258 24.570 36.136 1.00 6.54 203 THR A C 1
ATOM 2529 O O . THR A 1 167 ? 9.283 23.369 35.840 1.00 6.83 203 THR A O 1
ATOM 2539 N N . GLY A 1 168 ? 10.326 25.357 36.057 1.00 6.52 204 GLY A N 1
ATOM 2540 C CA . GLY A 1 168 ? 11.621 24.805 35.711 1.00 6.31 204 GLY A CA 1
ATOM 2541 C C . GLY A 1 168 ? 11.761 24.442 34.234 1.00 5.97 204 GLY A C 1
ATOM 2542 O O . GLY A 1 168 ? 11.024 24.907 33.354 1.00 5.88 204 GLY A O 1
ATOM 2546 N N . ARG A 1 169 ? 12.757 23.590 33.982 1.00 5.83 205 ARG A N 1
ATOM 2547 C CA . ARG A 1 169 ? 13.174 23.233 32.630 1.00 5.57 205 ARG A CA 1
ATOM 2548 C C . ARG A 1 169 ? 12.115 22.412 31.905 1.00 5.43 205 ARG A C 1
ATOM 2549 O O . ARG A 1 169 ? 11.603 21.417 32.435 1.00 5.83 205 ARG A O 1
ATOM 2570 N N . HIS A 1 170 ? 11.847 22.806 30.657 1.00 5.28 206 HIS A N 1
ATOM 2571 C CA . HIS A 1 170 ? 10.854 22.180 29.788 1.00 5.17 206 HIS A CA 1
ATOM 2572 C C . HIS A 1 170 ? 11.319 22.268 28.337 1.00 5.00 206 HIS A C 1
ATOM 2573 O O . HIS A 1 170 ? 12.333 22.896 28.027 1.00 5.22 206 HIS A O 1
ATOM 2587 N N . VAL A 1 171 ? 10.562 21.616 27.453 1.00 4.93 207 VAL A N 1
ATOM 2588 C CA . VAL A 1 171 ? 10.781 21.706 26.016 1.00 4.88 207 VAL A CA 1
ATOM 2589 C C . VAL A 1 171 ? 9.478 22.132 25.350 1.00 4.81 207 VAL A C 1
ATOM 2590 O O . VAL A 1 171 ? 8.406 21.588 25.648 1.00 5.65 207 VAL A O 1
ATOM 2603 N N . VAL A 1 172 ? 9.580 23.115 24.460 1.00 4.76 208 VAL A N 1
ATOM 2604 C CA . VAL A 1 172 ? 8.518 23.507 23.544 1.00 4.78 208 VAL A CA 1
ATOM 2605 C C . VAL A 1 172 ? 8.756 22.768 22.232 1.00 5.02 208 VAL A C 1
ATOM 2606 O O . VAL A 1 172 ? 9.887 22.689 21.739 1.00 5.38 208 VAL A O 1
ATOM 2619 N N . TYR A 1 173 ? 7.692 22.212 21.657 1.00 4.76 209 TYR A N 1
ATOM 2620 C CA . TYR A 1 173 ? 7.766 21.569 20.347 1.00 4.95 209 TYR A CA 1
ATOM 2621 C C . TYR A 1 173 ? 6.779 22.271 19.437 1.00 4.81 209 TYR A C 1
ATOM 2622 O O . TYR A 1 173 ? 5.569 22.261 19.698 1.00 5.40 209 TYR A O 1
ATOM 2639 N N . THR A 1 174 ? 7.296 22.884 18.378 1.00 4.76 210 THR A N 1
ATOM 2640 C CA . THR A 1 174 ? 6.497 23.655 17.438 1.00 4.84 210 THR A CA 1
ATOM 2641 C C . THR A 1 174 ? 6.522 22.947 16.086 1.00 4.94 210 THR A C 1
ATOM 2642 O O . THR A 1 174 ? 7.601 22.622 15.557 1.00 5.66 210 THR A O 1
ATOM 2652 N N . ILE A 1 175 ? 5.337 22.736 15.518 1.00 5.04 211 ILE A N 1
ATOM 2653 C CA . ILE A 1 175 ? 5.165 22.113 14.206 1.00 5.16 211 ILE A CA 1
ATOM 2654 C C . ILE A 1 175 ? 4.575 23.159 13.270 1.00 5.25 211 ILE A C 1
ATOM 2655 O O . ILE A 1 175 ? 3.484 23.684 13.523 1.00 5.48 211 ILE A O 1
ATOM 2671 N N . TRP A 1 176 ? 5.290 23.465 12.192 1.00 5.24 212 TRP A N 1
ATOM 2672 C CA . TRP A 1 176 ? 4.820 24.366 11.145 1.00 5.94 212 TRP A CA 1
ATOM 2673 C C . TRP A 1 176 ? 4.499 23.552 9.899 1.00 5.54 212 TRP A C 1
ATOM 2674 O O . TRP A 1 176 ? 5.394 22.929 9.317 1.00 6.16 212 TRP A O 1
ATOM 2695 N N . GLN A 1 177 ? 3.235 23.559 9.474 1.00 5.76 213 GLN A N 1
ATOM 2696 C CA . GLN A 1 177 ? 2.843 23.004 8.183 1.00 6.00 213 GLN A CA 1
ATOM 2697 C C . GLN A 1 177 ? 2.801 24.179 7.213 1.00 6.08 213 GLN A C 1
ATOM 2698 O O . GLN A 1 177 ? 1.930 25.045 7.322 1.00 6.38 213 GLN A O 1
ATOM 2712 N N . ALA A 1 178 ? 3.756 24.237 6.295 1.00 6.08 214 ALA A N 1
ATOM 2713 C CA . ALA A 1 178 ? 3.840 25.340 5.347 1.00 6.39 214 ALA A CA 1
ATOM 2714 C C . ALA A 1 178 ? 2.774 25.179 4.263 1.00 6.50 214 ALA A C 1
ATOM 2715 O O . ALA A 1 178 ? 2.259 24.080 4.030 1.00 8.68 214 ALA A O 1
ATOM 2722 N N . SER A 1 179 ? 2.427 26.288 3.603 1.00 7.00 215 SER A N 1
ATOM 2723 C CA . SER A 1 179 ? 1.283 26.293 2.683 1.00 7.61 215 SER A CA 1
ATOM 2724 C C . SER A 1 179 ? 1.631 26.104 1.207 1.00 8.03 215 SER A C 1
ATOM 2725 O O . SER A 1 179 ? 0.715 25.895 0.398 1.00 9.24 215 SER A O 1
ATOM 2732 N N . HIS A 1 180 ? 2.901 26.190 0.829 1.00 7.12 216 HIS A N 1
ATOM 2733 C CA . HIS A 1 180 ? 3.314 26.134 -0.571 1.00 7.39 216 HIS A CA 1
ATOM 2734 C C . HIS A 1 180 ? 3.513 24.718 -1.099 1.00 7.56 216 HIS A C 1
ATOM 2735 O O . HIS A 1 180 ? 3.668 24.534 -2.314 1.00 8.22 216 HIS A O 1
ATOM 2749 N N . LEU A 1 181 ? 3.521 23.732 -0.214 1.00 7.58 217 LEU A N 1
ATOM 2750 C CA . LEU A 1 181 ? 3.965 22.373 -0.470 1.00 8.49 217 LEU A CA 1
ATOM 2751 C C . LEU A 1 181 ? 3.584 21.588 0.771 1.00 8.49 217 LEU A C 1
ATOM 2752 O O . LEU A 1 181 ? 3.436 22.174 1.843 1.00 7.79 217 LEU A O 1
ATOM 2768 N N . ASP A 1 182 ? 3.435 20.262 0.641 1.00 8.34 218 ASP A N 1
ATOM 2769 C CA . ASP A 1 182 ? 3.335 19.437 1.854 1.00 7.90 218 ASP A CA 1
ATOM 2770 C C . ASP A 1 182 ? 4.731 19.322 2.449 1.00 7.64 218 ASP A C 1
ATOM 2771 O O . ASP A 1 182 ? 5.491 18.402 2.144 1.00 9.19 218 ASP A O 1
ATOM 2780 N N . GLN A 1 183 ? 5.076 20.306 3.273 1.00 6.91 219 GLN A N 1
ATOM 2781 C CA . GLN A 1 183 ? 6.388 20.449 3.881 1.00 6.90 219 GLN A CA 1
ATOM 2782 C C . GLN A 1 183 ? 6.156 20.901 5.311 1.00 6.73 219 GLN A C 1
ATOM 2783 O O . GLN A 1 183 ? 5.435 21.880 5.537 1.00 7.57 219 GLN A O 1
ATOM 2797 N N . SER A 1 184 ? 6.725 20.166 6.256 1.00 6.20 220 SER A N 1
ATOM 2798 C CA . SER A 1 184 ? 6.473 20.385 7.671 1.00 6.28 220 SER A CA 1
ATOM 2799 C C . SER A 1 184 ? 7.785 20.477 8.436 1.00 5.74 220 SER A C 1
ATOM 2800 O O . SER A 1 184 ? 8.727 19.724 8.177 1.00 6.36 220 SER A O 1
ATOM 2807 N N . TYR A 1 185 ? 7.824 21.397 9.402 1.00 5.49 221 TYR A N 1
ATOM 2808 C CA . TYR A 1 185 ? 9.020 21.703 10.171 1.00 5.70 221 TYR A CA 1
ATOM 2809 C C . TYR A 1 185 ? 8.786 21.385 11.644 1.00 5.81 221 TYR A C 1
ATOM 2810 O O . TYR A 1 185 ? 7.685 21.590 12.168 1.00 6.03 221 TYR A O 1
ATOM 2827 N N . TYR A 1 186 ? 9.848 20.936 12.322 1.00 5.22 222 TYR A N 1
ATOM 2828 C CA . TYR A 1 186 ? 9.752 20.352 13.659 1.00 5.49 222 TYR A CA 1
ATOM 2829 C C . TYR A 1 186 ? 10.807 20.993 14.552 1.00 5.05 222 TYR A C 1
ATOM 2830 O O . TYR A 1 186 ? 12.000 20.703 14.411 1.00 5.90 222 TYR A O 1
ATOM 2847 N N . LEU A 1 187 ? 10.383 21.888 15.449 1.00 5.21 223 LEU A N 1
ATOM 2848 C CA . LEU A 1 187 ? 11.313 22.726 16.207 1.00 5.23 223 LEU A CA 1
ATOM 2849 C C . LEU A 1 187 ? 11.188 22.489 17.708 1.00 5.12 223 LEU A C 1
ATOM 2850 O O . LEU A 1 187 ? 10.177 22.861 18.320 1.00 5.62 223 LEU A O 1
ATOM 2866 N N . CYS A 1 188 ? 12.237 21.931 18.319 1.00 4.81 224 CYS A N 1
ATOM 2867 C CA . CYS A 1 188 ? 12.341 21.863 19.778 1.00 5.39 224 CYS A CA 1
ATOM 2868 C C . CYS A 1 188 ? 13.023 23.114 20.294 1.00 4.63 224 CYS A C 1
ATOM 2869 O O . CYS A 1 188 ? 14.075 23.490 19.765 1.00 5.38 224 CYS A O 1
ATOM 2876 N N . SER A 1 189 ? 12.462 23.723 21.344 1.00 4.74 225 SER A N 1
ATOM 2877 C CA . SER A 1 189 ? 13.094 24.855 22.025 1.00 4.97 225 SER A CA 1
ATOM 2878 C C . SER A 1 189 ? 13.170 24.575 23.522 1.00 4.74 225 SER A C 1
ATOM 2879 O O . SER A 1 189 ? 12.146 24.276 24.156 1.00 5.44 225 SER A O 1
ATOM 2886 N N . ASP A 1 190 ? 14.363 24.706 24.095 1.00 4.82 226 ASP A N 1
ATOM 2887 C CA . ASP A 1 190 ? 14.534 24.517 25.529 1.00 5.11 226 ASP A CA 1
ATOM 2888 C C . ASP A 1 190 ? 14.215 25.802 26.279 1.00 5.03 226 ASP A C 1
ATOM 2889 O O . ASP A 1 190 ? 14.720 26.879 25.948 1.00 5.28 226 ASP A O 1
ATOM 2898 N N . VAL A 1 191 ? 13.354 25.679 27.290 1.00 5.08 227 VAL A N 1
ATOM 2899 C CA . VAL A 1 191 ? 12.894 26.827 28.059 1.00 5.42 227 VAL A CA 1
ATOM 2900 C C . VAL A 1 191 ? 12.931 26.500 29.542 1.00 5.43 227 VAL A C 1
ATOM 2901 O O . VAL A 1 191 ? 13.015 25.340 29.950 1.00 5.49 227 VAL A O 1
ATOM 2914 N N . ASP A 1 192 ? 12.842 27.543 30.359 1.00 5.69 228 ASP A N 1
ATOM 2915 C CA . ASP A 1 192 ? 12.729 27.382 31.802 1.00 5.89 228 ASP A CA 1
ATOM 2916 C C . ASP A 1 192 ? 11.606 28.301 32.254 1.00 6.14 228 ASP A C 1
ATOM 2917 O O . ASP A 1 192 ? 11.708 29.524 32.107 1.00 6.76 228 ASP A O 1
ATOM 2926 N N . PHE A 1 193 ? 10.529 27.716 32.777 1.00 6.39 229 PHE A N 1
ATOM 2927 C CA . PHE A 1 193 ? 9.357 28.457 33.234 1.00 6.94 229 PHE A CA 1
ATOM 2928 C C . PHE A 1 193 ? 9.577 29.169 34.565 1.00 8.23 229 PHE A C 1
ATOM 2929 O O . PHE A 1 193 ? 8.665 29.851 35.055 1.00 9.88 229 PHE A O 1
ATOM 2946 N N . GLY A 1 194 ? 10.767 29.059 35.141 1.00 9.46 230 GLY A N 1
ATOM 2947 C CA . GLY A 1 194 ? 11.089 29.762 36.371 1.00 10.39 230 GLY A CA 1
ATOM 2948 C C . GLY A 1 194 ? 10.789 28.963 37.614 1.00 10.05 230 GLY A C 1
ATOM 2949 O O . GLY A 1 194 ? 10.253 27.839 37.525 1.00 10.31 230 GLY A O 1
#

Sequence (194 aa):
HGSVVDPASRSSSYSCWQ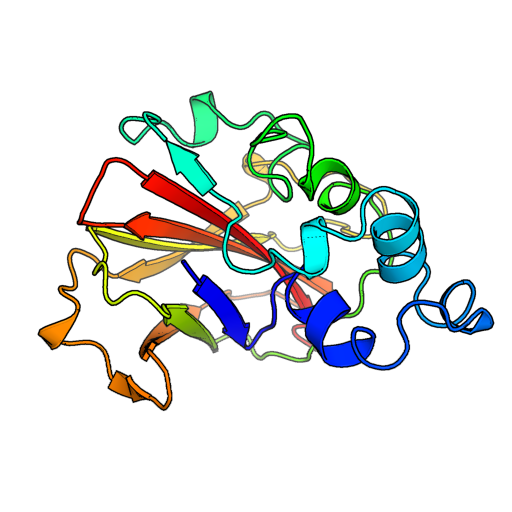RWGGDFQNPAMATTQDPPMCWQAWQADPPNAMWNWNGLFREGVAGNHQGAIPDGQLCSGGRTQSGRYNALDTVVGAWKTVPVTNNFRVKFFDQASHGADYIRVYVTKQGYNALTSPLRWSDLELVGQIGNTPASQWTREVDGVSIQIPANAPGRTGRHVVYTIWQASHLDQSYYLCSDVDFG

Nearest PDB structures (foldseek):
  5opf-assembly1_A  TM=1.005E+00  e=4.343E-46  Micromonospora aurantiaca ATCC 27029
  6ndq-assembly2_B  TM=9.860E-01  e=2.381E-32  [Kitasatospora] papulosa
  5uiz-assembly2_B  TM=9.866E-01  e=1.123E-31  Thermobifida fusca
  4oy8-assembly1_A  TM=9.855E-01  e=1.531E-31  Streptomyces coelicolor A3(2)
  4oy7-assembly3_C  TM=8.270E-01  e=5.656E-15  Streptomyces coelicolor A3(2)